Protein AF-A0A562GS28-F1 (afdb_monomer)

pLDDT: mean 86.38, std 10.74, range [38.88, 96.62]

Solvent-accessible surface area (backbone atoms only — not comparable to full-atom values): 12600 Å² total; per-residue (Å²): 128,78,66,47,51,60,61,51,48,52,55,32,48,78,68,76,41,87,78,84,75,86,58,73,65,62,59,51,52,53,62,45,41,42,43,15,45,55,50,22,44,76,72,71,37,86,50,63,70,55,22,62,29,65,66,54,48,51,58,56,32,76,76,36,75,91,43,44,67,56,40,52,46,16,52,50,21,42,50,51,54,53,50,51,45,51,51,52,54,52,51,56,59,70,46,58,90,68,81,66,90,78,80,85,90,73,53,66,70,54,21,46,52,57,6,36,79,80,35,64,54,90,75,75,52,69,18,19,46,54,34,5,43,52,54,57,48,58,73,66,68,78,67,51,51,50,73,49,79,25,49,72,83,39,60,43,48,53,56,18,46,55,53,40,55,62,52,41,78,80,42,103,47,36,66,46,79,42,74,37,91,59,67,63,78,50,75,68,50,51,56,52,50,51,53,32,52,53,48,15,52,51,54,49,49,51,56,51,52,53,51,59,63,51,55,60,68,70,66,72,82,122

Structure (mmCIF, N/CA/C/O backbone):
data_AF-A0A562GS28-F1
#
_entry.id   AF-A0A562GS28-F1
#
loop_
_atom_site.group_PDB
_atom_site.id
_atom_site.type_symbol
_atom_site.label_atom_id
_atom_site.label_alt_id
_atom_site.label_comp_id
_atom_site.label_asym_id
_atom_site.label_entity_id
_atom_site.label_seq_id
_atom_site.pdbx_PDB_ins_code
_atom_site.Cartn_x
_atom_site.Cartn_y
_atom_site.Cartn_z
_atom_site.occupancy
_atom_site.B_iso_or_equiv
_atom_site.auth_seq_id
_atom_site.auth_comp_id
_atom_site.auth_asym_id
_atom_site.auth_atom_id
_atom_site.pdbx_PDB_model_num
ATOM 1 N N . MET A 1 1 ? -3.747 12.855 0.584 1.00 52.31 1 MET A N 1
ATOM 2 C CA . MET A 1 1 ? -4.378 12.185 1.749 1.00 52.31 1 MET A CA 1
ATOM 3 C C . MET A 1 1 ? -4.175 12.933 3.082 1.00 52.31 1 MET A C 1
ATOM 5 O O . MET A 1 1 ? -4.267 12.324 4.139 1.00 52.31 1 MET A O 1
ATOM 9 N N . ALA A 1 2 ? -3.911 14.250 3.071 1.00 52.09 2 ALA A N 1
ATOM 10 C CA . ALA A 1 2 ? -3.667 15.024 4.298 1.00 52.09 2 ALA A CA 1
ATOM 11 C C . ALA A 1 2 ? -4.960 15.402 5.050 1.00 52.09 2 ALA A C 1
ATOM 13 O O . ALA A 1 2 ? -4.954 15.515 6.269 1.00 52.09 2 ALA A O 1
ATOM 14 N N . PHE A 1 3 ? -6.078 15.533 4.333 1.00 57.97 3 PHE A N 1
ATOM 15 C CA . PHE A 1 3 ? -7.291 16.183 4.838 1.00 57.97 3 PHE A CA 1
ATOM 16 C C . PHE A 1 3 ? -8.182 15.330 5.758 1.00 57.97 3 PHE A C 1
ATOM 18 O O . PHE A 1 3 ? -9.123 15.855 6.335 1.00 57.97 3 PHE A O 1
ATOM 25 N N . ILE A 1 4 ? -7.915 14.025 5.895 1.00 69.19 4 ILE A N 1
ATOM 26 C CA . ILE A 1 4 ? -8.837 13.072 6.564 1.00 69.19 4 ILE A CA 1
ATOM 27 C C . ILE A 1 4 ? -8.124 12.245 7.641 1.00 69.19 4 ILE A C 1
ATOM 29 O O . ILE A 1 4 ? -8.715 11.413 8.327 1.00 69.19 4 ILE A O 1
ATOM 33 N N . ARG A 1 5 ? -6.829 12.515 7.827 1.00 82.00 5 ARG A N 1
ATOM 34 C CA . ARG A 1 5 ? -6.012 11.885 8.858 1.00 82.00 5 ARG A CA 1
ATOM 35 C C . ARG A 1 5 ? -6.586 12.159 10.246 1.00 82.00 5 ARG A C 1
ATOM 37 O O . ARG A 1 5 ? -6.744 11.235 11.031 1.00 82.00 5 ARG A O 1
ATOM 44 N N . GLU A 1 6 ? -6.908 13.413 10.530 1.00 87.62 6 GLU A N 1
ATOM 45 C CA . GLU A 1 6 ? -7.346 13.835 11.857 1.00 87.62 6 GLU A CA 1
ATOM 46 C C . GLU A 1 6 ? -8.748 13.320 12.231 1.00 87.62 6 GLU A C 1
ATOM 48 O O . GLU A 1 6 ? -8.845 12.676 13.274 1.00 87.62 6 GLU A O 1
ATOM 53 N N . PRO A 1 7 ? -9.802 13.450 11.396 1.00 90.06 7 PRO A N 1
ATOM 54 C CA . PRO A 1 7 ? -11.112 12.870 11.709 1.00 90.06 7 PRO A CA 1
ATOM 55 C C . PRO A 1 7 ? -11.064 11.366 12.005 1.00 90.06 7 PRO A C 1
ATOM 57 O O . PRO A 1 7 ? -11.692 10.898 12.955 1.00 90.06 7 PRO A O 1
ATOM 60 N N . LEU A 1 8 ? -10.287 10.607 11.222 1.00 89.94 8 LEU A N 1
ATOM 61 C CA . LEU A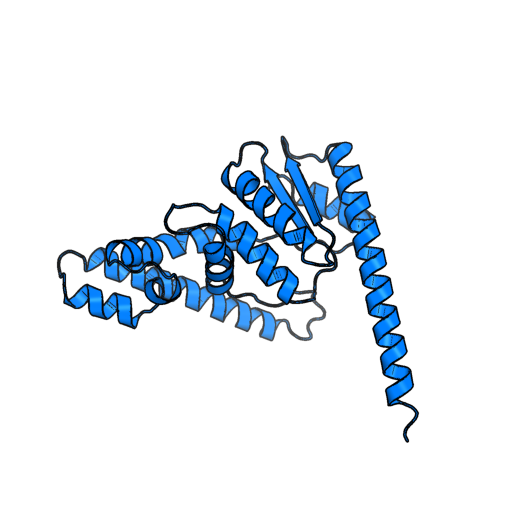 1 8 ? -10.147 9.166 11.410 1.00 89.94 8 LEU A CA 1
ATOM 62 C C . LEU A 1 8 ? -9.364 8.826 12.682 1.00 89.94 8 LEU A C 1
ATOM 64 O O . LEU A 1 8 ? -9.795 7.962 13.444 1.00 89.94 8 LEU A O 1
ATOM 68 N N . ILE A 1 9 ? -8.238 9.508 12.932 1.00 91.00 9 ILE A N 1
ATOM 69 C CA . ILE A 1 9 ? -7.456 9.309 14.161 1.00 91.00 9 ILE A CA 1
ATOM 70 C C . ILE A 1 9 ? -8.319 9.601 15.380 1.00 91.00 9 ILE A C 1
ATOM 72 O O . ILE A 1 9 ? -8.349 8.786 16.300 1.00 91.00 9 ILE A O 1
ATOM 76 N N . THR A 1 10 ? -9.030 10.726 15.381 1.00 93.00 10 THR A N 1
ATOM 77 C CA . THR A 1 10 ? -9.893 11.136 16.490 1.00 93.00 10 THR A CA 1
ATOM 78 C C . THR A 1 10 ? -10.977 10.098 16.751 1.00 93.00 10 THR A C 1
ATOM 80 O O . THR A 1 10 ? -11.108 9.641 17.886 1.00 93.00 10 THR A O 1
ATOM 83 N N . TYR A 1 11 ? -11.688 9.649 15.711 1.00 93.62 11 TYR A N 1
ATOM 84 C CA . TYR A 1 11 ? -12.715 8.617 15.855 1.00 93.62 11 TYR A CA 1
ATOM 85 C C . TYR A 1 11 ? -12.141 7.296 16.396 1.00 93.62 11 TYR A C 1
ATOM 87 O O . TYR A 1 11 ? -12.655 6.751 17.370 1.00 93.62 11 TYR A O 1
ATOM 95 N N . CYS A 1 12 ? -11.042 6.791 15.824 1.00 93.31 12 CYS A N 1
ATOM 96 C CA . CYS A 1 12 ? -10.408 5.560 16.305 1.00 93.31 12 CYS A CA 1
ATOM 97 C C . CYS A 1 12 ? -9.912 5.695 17.754 1.00 93.31 12 CYS A C 1
ATOM 99 O O . CYS A 1 12 ? -10.111 4.780 18.551 1.00 93.31 12 CYS A O 1
ATOM 101 N N . SER A 1 13 ? -9.337 6.844 18.118 1.00 92.94 13 SER A N 1
ATOM 102 C CA . SER A 1 13 ? -8.813 7.103 19.465 1.00 92.94 13 SER A CA 1
ATOM 103 C C . SER A 1 13 ? -9.928 7.153 20.510 1.00 92.94 13 SER A C 1
ATOM 105 O O . SER A 1 13 ? -9.788 6.565 21.579 1.00 92.94 13 SER A O 1
ATOM 107 N N . GLN A 1 14 ? -11.071 7.771 20.187 1.00 95.25 14 GLN A N 1
ATOM 108 C CA . GLN A 1 14 ? -12.277 7.749 21.029 1.00 95.25 14 GLN A CA 1
ATOM 109 C C . GLN A 1 14 ? -12.808 6.325 21.252 1.00 95.25 14 GLN A C 1
ATOM 111 O O . GLN A 1 14 ? -13.416 6.041 22.279 1.00 95.25 14 GLN A O 1
ATOM 116 N N . GLN A 1 15 ? -12.541 5.418 20.312 1.00 94.19 15 GLN A N 1
ATOM 117 C CA . GLN A 1 15 ? -12.866 3.997 20.411 1.00 94.19 15 GLN A CA 1
ATOM 118 C C . GLN A 1 15 ? -11.737 3.160 21.044 1.00 94.19 15 GLN A C 1
ATOM 120 O O . GLN A 1 15 ? -11.821 1.932 21.056 1.00 94.19 15 GLN A O 1
ATOM 125 N N . GLY A 1 16 ? -10.664 3.770 21.555 1.00 93.25 16 GLY A N 1
ATOM 126 C CA . GLY A 1 16 ? -9.523 3.037 22.115 1.00 93.25 16 GLY A CA 1
ATOM 127 C C . GLY A 1 16 ? -8.785 2.165 21.089 1.00 93.25 16 GLY A C 1
ATOM 128 O O . GLY A 1 16 ? -8.179 1.160 21.452 1.00 93.25 16 GLY A O 1
ATOM 129 N N . ILE A 1 17 ? -8.867 2.514 19.803 1.00 93.62 17 ILE A N 1
ATOM 130 C CA . ILE A 1 17 ? -8.181 1.841 18.697 1.00 93.62 17 ILE A CA 1
ATOM 131 C C . ILE A 1 17 ? -6.972 2.678 18.286 1.00 93.62 17 ILE A C 1
ATOM 133 O O . ILE A 1 17 ? -7.069 3.896 18.170 1.00 93.62 17 ILE A O 1
ATOM 137 N N . ILE A 1 18 ? -5.842 2.020 18.019 1.00 91.38 18 ILE A N 1
ATOM 138 C CA . ILE A 1 18 ? -4.627 2.660 17.502 1.00 91.38 18 ILE A CA 1
ATOM 139 C C . ILE A 1 18 ? -4.623 2.522 15.970 1.00 91.38 18 ILE A C 1
ATOM 141 O O . ILE A 1 18 ? -4.336 1.434 15.464 1.00 91.38 18 ILE A O 1
ATOM 145 N N . PRO A 1 19 ? -4.940 3.582 15.202 1.00 90.88 19 PRO A N 1
ATOM 146 C CA . PRO A 1 19 ? -4.914 3.513 13.750 1.00 90.88 19 PRO A CA 1
ATOM 147 C C . PRO A 1 19 ? -3.485 3.678 13.225 1.00 90.88 19 PRO A C 1
ATOM 149 O O . PRO A 1 19 ? -2.801 4.661 13.518 1.00 90.88 19 PRO A O 1
ATOM 152 N N . LYS A 1 20 ? -3.050 2.758 12.362 1.00 88.75 20 LYS A N 1
ATOM 153 C CA . LYS A 1 20 ? -1.867 2.959 11.522 1.00 88.75 20 LYS A CA 1
ATOM 154 C C . LYS A 1 20 ? -2.307 3.519 10.175 1.00 88.75 20 LYS A C 1
ATOM 156 O O . LYS A 1 20 ? -2.955 2.830 9.395 1.00 88.75 20 LYS A O 1
ATOM 161 N N . ILE A 1 21 ? -1.902 4.749 9.886 1.00 84.56 21 ILE A N 1
ATOM 162 C CA . ILE A 1 21 ? -2.178 5.390 8.599 1.00 84.56 21 ILE A CA 1
ATOM 163 C C . ILE A 1 21 ? -0.985 5.191 7.670 1.00 84.56 21 ILE A C 1
ATOM 165 O O . ILE A 1 21 ? 0.163 5.376 8.078 1.00 84.56 21 ILE A O 1
ATOM 169 N N . VAL A 1 22 ? -1.269 4.814 6.423 1.00 79.88 22 VAL A N 1
ATOM 170 C CA . VAL A 1 22 ? -0.259 4.679 5.369 1.00 79.88 22 VAL A CA 1
ATOM 171 C C . VAL A 1 22 ? 0.420 6.030 5.149 1.00 79.88 22 VAL A C 1
ATOM 173 O O . VAL A 1 22 ? -0.236 7.061 4.986 1.00 79.88 22 VAL A O 1
ATOM 176 N N . GLY A 1 23 ? 1.749 6.034 5.198 1.00 74.38 23 GLY A N 1
ATOM 177 C CA . GLY A 1 23 ? 2.523 7.260 5.071 1.00 74.38 23 GLY A CA 1
ATOM 178 C C . GLY A 1 23 ? 2.628 7.719 3.619 1.00 74.38 23 GLY A C 1
ATOM 179 O O . GLY A 1 23 ? 2.774 6.906 2.712 1.00 74.38 23 GLY A O 1
ATOM 180 N N . PHE A 1 24 ? 2.653 9.038 3.406 1.00 78.00 24 PHE A N 1
ATOM 181 C CA . PHE A 1 24 ? 2.857 9.640 2.079 1.00 78.00 24 PHE A CA 1
ATOM 182 C C . PHE A 1 24 ? 4.164 9.185 1.403 1.00 78.00 24 PHE A C 1
ATOM 184 O O . PHE A 1 24 ? 4.256 9.159 0.181 1.00 78.00 24 PHE A O 1
ATOM 191 N N . HIS A 1 25 ? 5.159 8.766 2.187 1.00 82.75 25 HIS A N 1
ATOM 192 C CA . HIS A 1 25 ? 6.414 8.231 1.664 1.00 82.75 25 HIS A CA 1
ATOM 193 C C . HIS A 1 25 ? 6.221 7.000 0.763 1.00 82.75 25 HIS A C 1
ATOM 195 O O . HIS A 1 25 ? 6.977 6.849 -0.185 1.00 82.75 25 HIS A O 1
ATOM 201 N N . GLU A 1 26 ? 5.212 6.152 0.993 1.00 83.12 26 GLU A N 1
ATOM 202 C CA . GLU A 1 26 ? 4.963 4.977 0.139 1.00 83.12 26 GLU A CA 1
ATOM 203 C C . GLU A 1 26 ? 4.533 5.391 -1.278 1.00 83.12 26 GLU A C 1
ATOM 205 O O . GLU A 1 26 ? 4.927 4.762 -2.255 1.00 83.12 26 GLU A O 1
ATOM 210 N N . PHE A 1 27 ? 3.804 6.505 -1.401 1.00 83.00 27 PHE A N 1
ATOM 211 C CA . PHE A 1 27 ? 3.477 7.108 -2.695 1.00 83.00 27 PHE A CA 1
ATOM 212 C C . PHE A 1 27 ? 4.714 7.719 -3.371 1.00 83.00 27 PHE A C 1
ATOM 214 O O . PHE A 1 27 ? 4.889 7.601 -4.578 1.00 83.00 27 PHE A O 1
ATOM 221 N N . ILE A 1 28 ? 5.622 8.324 -2.602 1.00 87.44 28 ILE A N 1
ATOM 222 C CA . ILE A 1 28 ? 6.894 8.820 -3.149 1.00 87.44 28 ILE A CA 1
ATOM 223 C C . ILE A 1 28 ? 7.742 7.656 -3.689 1.00 87.44 28 ILE A C 1
ATOM 225 O O . ILE A 1 28 ? 8.312 7.764 -4.772 1.00 87.44 28 ILE A O 1
ATOM 229 N N . LEU A 1 29 ? 7.803 6.531 -2.968 1.00 90.12 29 LEU A N 1
ATOM 230 C CA . LEU A 1 29 ? 8.530 5.339 -3.416 1.00 90.12 29 LEU A CA 1
ATOM 231 C C . LEU A 1 29 ? 7.924 4.739 -4.692 1.00 90.12 29 LEU A C 1
ATOM 233 O O . LEU A 1 29 ? 8.681 4.288 -5.549 1.00 90.12 29 LEU A O 1
ATOM 237 N N . TYR A 1 30 ? 6.599 4.814 -4.864 1.00 89.50 30 TYR A N 1
ATOM 238 C CA . TYR A 1 30 ? 5.943 4.466 -6.129 1.00 89.50 30 TYR A CA 1
ATOM 239 C C . TYR A 1 30 ? 6.491 5.291 -7.288 1.00 89.50 30 TYR A C 1
ATOM 241 O O . TYR A 1 30 ? 6.990 4.728 -8.261 1.00 89.50 30 TYR A O 1
ATOM 249 N N . LEU A 1 31 ? 6.485 6.619 -7.148 1.00 89.25 31 LEU A N 1
ATOM 250 C CA . LEU A 1 31 ? 6.995 7.521 -8.180 1.00 89.25 31 LEU A CA 1
ATOM 251 C C . LEU A 1 31 ? 8.478 7.274 -8.471 1.00 89.25 31 LEU A C 1
ATOM 253 O O . LEU A 1 31 ? 8.883 7.233 -9.629 1.00 89.25 31 LEU A O 1
ATOM 257 N N . PHE A 1 32 ? 9.292 7.052 -7.436 1.00 90.88 32 PHE A N 1
ATOM 258 C CA . PHE A 1 32 ? 10.707 6.748 -7.631 1.00 90.88 32 PHE A CA 1
ATOM 259 C C . PHE A 1 32 ? 10.947 5.396 -8.288 1.00 90.88 32 PHE A C 1
ATOM 261 O O . PHE A 1 32 ? 11.955 5.253 -8.971 1.00 90.88 32 PHE A O 1
ATOM 268 N N . SER A 1 33 ? 10.050 4.422 -8.133 1.00 91.44 33 SER A N 1
ATOM 269 C CA . SER A 1 33 ? 10.181 3.104 -8.763 1.00 91.44 33 SER A CA 1
ATOM 270 C C . SER A 1 33 ? 9.940 3.110 -10.279 1.00 91.44 33 SER A C 1
ATOM 272 O O . SER A 1 33 ? 10.345 2.170 -10.966 1.00 91.44 33 SER A O 1
ATOM 274 N N . ASP A 1 34 ? 9.323 4.169 -10.814 1.00 91.06 34 ASP A N 1
ATOM 275 C CA . ASP A 1 34 ? 8.878 4.225 -12.208 1.00 91.06 34 ASP A CA 1
ATOM 276 C C . ASP A 1 34 ? 10.029 4.093 -13.213 1.00 91.06 34 ASP A C 1
ATOM 278 O O . ASP A 1 34 ? 9.923 3.332 -14.171 1.00 91.06 34 ASP A O 1
ATOM 282 N N . CYS A 1 35 ? 11.166 4.752 -12.966 1.00 90.81 35 CYS A N 1
ATOM 283 C CA . CYS A 1 35 ? 12.311 4.692 -13.880 1.00 90.81 35 CYS A CA 1
ATOM 284 C C . CYS A 1 35 ? 12.838 3.259 -14.054 1.00 90.81 35 CYS A C 1
ATOM 286 O O . CYS A 1 35 ? 13.134 2.851 -15.175 1.00 90.81 35 CYS A O 1
ATOM 288 N N . ALA A 1 36 ? 12.932 2.483 -12.967 1.00 91.50 36 ALA A N 1
ATOM 289 C CA . ALA A 1 36 ? 13.379 1.092 -13.032 1.00 91.50 36 ALA A CA 1
ATOM 290 C C . ALA A 1 36 ? 12.362 0.198 -13.754 1.00 91.50 36 ALA A C 1
ATOM 292 O O . ALA A 1 36 ? 12.728 -0.559 -14.653 1.00 91.50 36 ALA A O 1
ATOM 293 N N . ARG A 1 37 ? 11.077 0.338 -13.413 1.00 91.69 37 ARG A N 1
ATOM 294 C CA . ARG A 1 37 ? 9.986 -0.434 -14.021 1.00 91.69 37 ARG A CA 1
ATOM 295 C C . ARG A 1 37 ? 9.849 -0.164 -15.515 1.00 91.69 37 ARG A C 1
ATOM 297 O O . ARG A 1 37 ? 9.898 -1.088 -16.320 1.00 91.69 37 ARG A O 1
ATOM 304 N N . SER A 1 38 ? 9.735 1.108 -15.887 1.00 90.25 38 SER A N 1
ATOM 305 C CA . SER A 1 38 ? 9.562 1.541 -17.272 1.00 90.25 38 SER A CA 1
ATOM 306 C C . SER A 1 38 ? 10.759 1.147 -18.136 1.00 90.25 38 SER A C 1
ATOM 308 O O . SER A 1 38 ? 10.573 0.640 -19.241 1.00 90.25 38 SER A O 1
ATOM 310 N N . TYR A 1 39 ? 11.988 1.300 -17.629 1.00 90.88 39 TYR A N 1
ATOM 311 C CA . T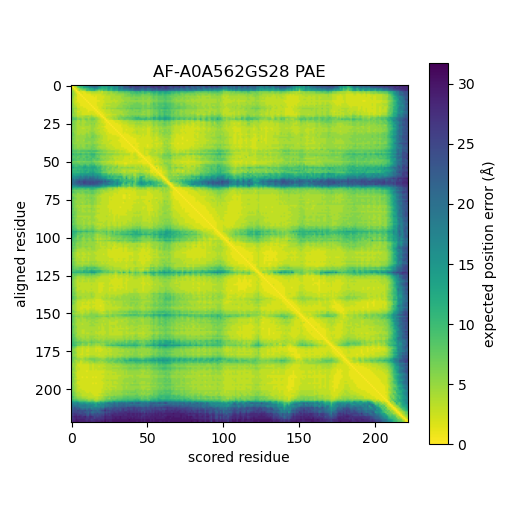YR A 1 39 ? 13.181 0.831 -18.335 1.00 90.88 39 TYR A CA 1
ATOM 312 C C . TYR A 1 39 ? 13.183 -0.693 -18.501 1.00 90.88 39 TYR A C 1
ATOM 314 O O . TYR A 1 39 ? 13.384 -1.193 -19.607 1.00 90.88 39 TYR A O 1
ATOM 322 N N . GLY A 1 40 ? 12.916 -1.445 -17.429 1.00 90.00 40 GLY A N 1
ATOM 323 C CA . GLY A 1 40 ? 12.894 -2.902 -17.486 1.00 90.00 40 GLY A CA 1
ATOM 324 C C . GLY A 1 40 ? 11.822 -3.441 -18.441 1.00 90.00 40 GLY A C 1
ATOM 325 O O . GLY A 1 40 ? 12.109 -4.326 -19.246 1.00 90.00 40 GLY A O 1
ATOM 326 N N . PHE A 1 41 ? 10.627 -2.846 -18.439 1.00 90.75 41 PHE A N 1
ATOM 327 C CA . PHE A 1 41 ? 9.556 -3.199 -19.369 1.00 90.75 41 PHE A CA 1
ATOM 328 C C . PHE A 1 41 ? 9.932 -2.901 -20.829 1.00 90.75 41 PHE A C 1
ATOM 330 O O . PHE A 1 41 ? 9.755 -3.759 -21.692 1.00 90.75 41 PHE A O 1
ATOM 337 N N . LYS A 1 42 ? 10.560 -1.747 -21.116 1.00 89.81 42 LYS A N 1
ATOM 338 C CA . LYS A 1 42 ? 11.104 -1.437 -22.457 1.00 89.81 42 LYS A CA 1
ATOM 339 C C . LYS A 1 42 ? 12.133 -2.467 -22.938 1.00 89.81 42 LYS A C 1
ATOM 341 O O . LYS A 1 42 ? 12.293 -2.652 -24.141 1.00 89.81 42 LYS A O 1
ATOM 346 N N . LYS A 1 43 ? 12.844 -3.127 -22.018 1.00 88.19 43 LYS A N 1
ATOM 347 C CA . LYS A 1 43 ? 13.813 -4.194 -22.319 1.00 88.19 43 LYS A CA 1
ATOM 348 C C . LYS A 1 43 ? 13.189 -5.592 -22.406 1.00 88.19 43 LYS A C 1
ATOM 350 O O . LYS A 1 43 ? 13.920 -6.552 -22.630 1.00 88.19 43 LYS A O 1
ATOM 355 N N . GLY A 1 44 ? 11.864 -5.700 -22.294 1.00 88.12 44 GLY A N 1
ATOM 356 C CA . GLY A 1 44 ? 11.125 -6.957 -22.424 1.00 88.12 44 GLY A CA 1
ATOM 357 C C . GLY A 1 44 ? 11.022 -7.761 -21.129 1.00 88.12 44 GLY A C 1
ATOM 358 O O . GLY A 1 44 ? 10.693 -8.943 -21.178 1.00 88.12 44 GLY A O 1
ATOM 359 N N . TYR A 1 45 ? 11.317 -7.157 -19.974 1.00 89.25 45 TYR A N 1
ATOM 360 C CA . TYR A 1 45 ? 11.105 -7.807 -18.686 1.00 89.25 45 TYR A CA 1
ATOM 361 C C . TYR A 1 45 ? 9.673 -7.581 -18.205 1.00 89.25 45 TYR A C 1
ATOM 363 O O . TYR A 1 45 ? 9.289 -6.456 -17.879 1.00 89.25 45 TYR A O 1
ATOM 371 N N . ASP A 1 46 ? 8.907 -8.663 -18.088 1.00 86.62 46 ASP A N 1
ATOM 372 C CA . ASP A 1 46 ? 7.537 -8.610 -17.567 1.00 86.62 46 ASP A CA 1
ATOM 373 C C . ASP A 1 46 ? 7.492 -8.657 -16.035 1.00 86.62 46 ASP A C 1
ATOM 375 O O . ASP A 1 46 ? 6.612 -8.059 -15.419 1.00 86.62 46 ASP A O 1
ATOM 379 N N . SER A 1 47 ? 8.458 -9.337 -15.408 1.00 88.88 47 SER A N 1
ATOM 380 C CA . SER A 1 47 ? 8.492 -9.515 -13.954 1.00 88.88 47 SER A CA 1
ATOM 381 C C . SER A 1 47 ? 9.182 -8.354 -13.236 1.00 88.88 47 SER A C 1
ATOM 383 O O . SER A 1 47 ? 10.292 -7.952 -13.590 1.00 88.88 47 SER A O 1
ATOM 385 N N . LEU A 1 48 ? 8.581 -7.877 -12.140 1.00 89.38 48 LEU A N 1
ATOM 386 C CA . LEU A 1 48 ? 9.187 -6.839 -11.297 1.00 89.38 48 LEU A CA 1
ATOM 387 C C . LEU A 1 48 ? 10.554 -7.255 -10.730 1.00 89.38 48 LEU A C 1
ATOM 389 O O . LEU A 1 48 ? 11.424 -6.416 -10.519 1.00 89.38 48 LEU A O 1
ATOM 393 N N . GLU A 1 49 ? 10.781 -8.551 -10.506 1.00 88.62 49 GLU A N 1
ATOM 394 C CA . GLU A 1 49 ? 12.075 -9.056 -10.029 1.00 88.62 49 GLU A CA 1
ATOM 395 C C . GLU A 1 49 ? 13.204 -8.768 -11.010 1.00 88.62 49 GLU A C 1
ATOM 397 O O . GLU A 1 49 ? 14.281 -8.337 -10.602 1.00 88.62 49 GLU A O 1
ATOM 402 N N . GLN A 1 50 ? 12.943 -8.973 -12.300 1.00 87.56 50 GLN A N 1
ATOM 403 C CA . GLN A 1 50 ? 13.895 -8.667 -13.357 1.00 87.56 50 GLN A CA 1
ATOM 404 C C . GLN A 1 50 ? 14.021 -7.162 -13.570 1.00 87.56 50 GLN A C 1
ATOM 406 O O . GLN A 1 50 ? 15.129 -6.688 -13.802 1.00 87.56 50 GLN A O 1
ATOM 411 N N . GLN A 1 51 ? 12.928 -6.405 -13.449 1.00 89.81 51 GLN A N 1
ATOM 412 C CA . GLN A 1 51 ? 12.949 -4.950 -13.622 1.00 89.81 51 GLN A CA 1
ATOM 413 C C . GLN A 1 51 ? 13.736 -4.220 -12.519 1.00 89.81 51 GLN A C 1
ATOM 415 O O . GLN A 1 51 ? 14.362 -3.204 -12.799 1.00 89.81 51 GLN A O 1
ATOM 420 N N . PHE A 1 52 ? 13.752 -4.738 -11.285 1.00 89.75 52 PHE A N 1
ATOM 421 C CA . PHE A 1 52 ? 14.525 -4.168 -10.168 1.00 89.75 52 PHE A CA 1
ATOM 422 C C . PHE A 1 52 ? 15.918 -4.797 -9.982 1.00 89.75 52 PHE A C 1
ATOM 424 O O . PHE A 1 52 ? 16.643 -4.443 -9.047 1.00 89.75 52 PHE A O 1
ATOM 431 N N . ASN A 1 53 ? 16.317 -5.748 -10.831 1.00 89.44 53 ASN A N 1
ATOM 432 C CA . ASN A 1 53 ? 17.621 -6.395 -10.722 1.00 89.44 53 ASN A CA 1
ATOM 433 C C . ASN A 1 53 ? 18.721 -5.506 -11.331 1.00 89.44 53 ASN A C 1
ATOM 435 O O . ASN A 1 53 ? 18.716 -5.190 -12.514 1.00 89.44 53 ASN A O 1
ATOM 439 N N . LEU A 1 54 ? 19.722 -5.120 -10.537 1.00 85.50 54 LEU A N 1
ATOM 440 C CA . LEU A 1 54 ? 20.812 -4.271 -11.040 1.00 85.50 54 LEU A CA 1
ATOM 441 C C . LEU A 1 54 ? 21.629 -4.950 -12.151 1.00 85.50 54 LEU A C 1
ATOM 443 O O . LEU A 1 54 ? 22.061 -4.284 -13.086 1.00 85.50 54 LEU A O 1
ATOM 447 N N . GLY A 1 55 ? 21.824 -6.269 -12.082 1.00 83.62 55 GLY A N 1
ATOM 448 C CA . GLY A 1 55 ? 22.559 -7.024 -13.097 1.00 83.62 55 GLY A CA 1
ATOM 449 C C . GLY A 1 55 ? 21.839 -7.062 -14.447 1.00 83.62 55 GLY A C 1
ATOM 450 O O . GLY A 1 55 ? 22.481 -6.905 -15.488 1.00 83.62 55 GLY A O 1
ATOM 451 N N . SER A 1 56 ? 20.510 -7.207 -14.448 1.00 81.31 56 SER A N 1
ATOM 452 C CA . SER A 1 56 ? 19.705 -7.158 -15.677 1.00 81.31 56 SER A CA 1
ATOM 453 C C . SER A 1 56 ? 19.737 -5.763 -16.314 1.00 81.31 56 SER A C 1
ATOM 455 O O . SER A 1 56 ? 19.909 -5.668 -17.526 1.00 81.31 56 SER A O 1
ATOM 457 N N . ILE A 1 57 ? 19.668 -4.692 -15.512 1.00 83.19 57 ILE A N 1
ATOM 458 C CA . ILE A 1 57 ? 19.731 -3.298 -15.986 1.00 83.19 57 ILE A CA 1
ATOM 459 C C . ILE A 1 57 ? 21.116 -2.967 -16.560 1.00 83.19 57 ILE A C 1
ATOM 461 O O . ILE A 1 57 ? 21.237 -2.355 -17.623 1.00 83.19 57 ILE A O 1
ATOM 465 N N . ILE A 1 58 ? 22.183 -3.378 -15.868 1.00 82.06 58 ILE A N 1
ATOM 466 C CA . ILE A 1 58 ? 23.560 -3.123 -16.304 1.00 82.06 58 ILE A CA 1
ATOM 467 C C . ILE A 1 58 ? 23.853 -3.886 -17.600 1.00 82.06 58 ILE A C 1
ATOM 469 O O . ILE A 1 58 ? 24.348 -3.295 -18.559 1.00 82.06 58 ILE A O 1
ATOM 473 N N . SER A 1 59 ? 23.508 -5.175 -17.663 1.00 78.38 59 SER A N 1
ATOM 474 C CA . SER A 1 59 ? 23.714 -5.984 -18.872 1.00 78.38 59 SER A CA 1
ATOM 475 C C . SER A 1 59 ? 22.921 -5.460 -20.072 1.00 78.38 59 SER A C 1
ATOM 477 O O . SER A 1 59 ? 23.458 -5.421 -21.178 1.00 78.38 59 SER A O 1
ATOM 479 N N . SER A 1 60 ? 21.691 -4.969 -19.875 1.00 75.50 60 SER A N 1
ATOM 480 C CA . SER A 1 60 ? 20.912 -4.357 -20.957 1.00 75.50 60 SER A CA 1
ATOM 481 C C . SER A 1 60 ? 21.456 -3.001 -21.415 1.00 75.50 60 SER A C 1
ATOM 483 O O . SER A 1 60 ? 21.266 -2.641 -22.577 1.00 75.50 60 SER A O 1
ATOM 485 N N . SER A 1 61 ? 22.144 -2.263 -20.537 1.00 75.06 61 SER A N 1
ATOM 486 C CA . SER A 1 61 ? 22.786 -0.980 -20.861 1.00 75.06 61 SER A CA 1
ATOM 487 C C . SER A 1 61 ? 23.991 -1.154 -21.795 1.00 75.06 61 SER A C 1
ATOM 489 O O . SER A 1 61 ? 24.153 -0.394 -22.749 1.00 75.06 61 SER A O 1
ATOM 491 N N . PHE A 1 62 ? 24.787 -2.214 -21.608 1.00 70.19 62 PHE A N 1
ATOM 492 C CA . PHE A 1 62 ? 25.922 -2.520 -22.493 1.00 70.19 62 PHE A CA 1
ATOM 493 C C . PHE A 1 62 ? 25.510 -2.823 -23.942 1.00 70.19 62 PHE A C 1
ATOM 495 O O . PHE A 1 62 ? 26.294 -2.589 -24.860 1.00 70.19 62 PHE A O 1
ATOM 502 N N . ASN A 1 63 ? 24.282 -3.300 -24.158 1.00 69.06 63 ASN A N 1
ATOM 503 C CA . ASN A 1 63 ? 23.778 -3.665 -25.483 1.00 69.06 63 ASN A CA 1
ATOM 504 C C . ASN A 1 63 ? 23.220 -2.473 -26.287 1.00 69.06 63 ASN A C 1
ATOM 506 O O . ASN A 1 63 ? 23.015 -2.606 -27.490 1.00 69.06 63 ASN A O 1
ATOM 510 N N . SER A 1 64 ? 22.954 -1.321 -25.655 1.00 67.25 64 SER A N 1
ATOM 511 C CA . SER A 1 64 ? 22.370 -0.143 -26.317 1.00 67.25 64 SER A CA 1
ATOM 512 C C . SER A 1 64 ? 22.895 1.162 -25.695 1.00 67.25 64 SER A C 1
ATOM 514 O O . SER A 1 64 ? 22.303 1.687 -24.749 1.00 67.25 64 SER A O 1
ATOM 516 N N . PRO A 1 65 ? 23.993 1.734 -26.229 1.00 67.00 65 PRO A N 1
ATOM 517 C CA . PRO A 1 65 ? 24.614 2.953 -25.696 1.00 67.00 65 PRO A CA 1
ATOM 518 C C . PRO A 1 65 ? 23.699 4.186 -25.721 1.00 67.00 65 PRO A C 1
ATOM 520 O O . PRO A 1 65 ? 23.906 5.125 -24.955 1.00 67.00 65 PRO A O 1
ATOM 523 N N . GLN A 1 66 ? 22.682 4.184 -26.590 1.00 69.62 66 GLN A N 1
ATOM 524 C CA . GLN A 1 66 ? 21.697 5.264 -26.700 1.00 69.62 66 GLN A CA 1
ATOM 525 C C . GLN A 1 66 ? 20.776 5.347 -25.468 1.00 69.62 66 GLN A C 1
ATOM 527 O O . GLN A 1 66 ? 20.217 6.408 -25.206 1.00 69.62 66 GLN A O 1
ATOM 532 N N . ASP A 1 67 ? 20.707 4.288 -24.653 1.00 78.75 67 ASP A N 1
ATOM 533 C CA . ASP A 1 67 ? 19.842 4.212 -23.469 1.00 78.75 67 ASP A CA 1
ATOM 534 C C . ASP A 1 67 ? 20.592 4.434 -22.144 1.00 78.75 67 ASP A C 1
ATOM 536 O O . ASP A 1 67 ? 20.036 4.215 -21.066 1.00 78.75 67 ASP A O 1
ATOM 540 N N . ALA A 1 68 ? 21.859 4.862 -22.191 1.00 82.31 68 ALA A N 1
ATOM 541 C CA . ALA A 1 68 ? 22.704 4.989 -21.002 1.00 82.31 68 ALA A CA 1
ATOM 542 C C . ALA A 1 68 ? 22.109 5.935 -19.941 1.00 82.31 68 ALA A C 1
ATOM 544 O O . ALA A 1 68 ? 22.220 5.682 -18.740 1.00 82.31 68 ALA A O 1
ATOM 545 N N . GLN A 1 69 ? 21.440 7.012 -20.369 1.00 85.69 69 GLN A N 1
ATOM 546 C CA . GLN A 1 69 ? 20.776 7.941 -19.454 1.00 85.69 69 GLN A CA 1
ATOM 547 C C . GLN A 1 69 ? 19.576 7.292 -18.747 1.00 85.69 69 GLN A C 1
ATOM 549 O O . GLN A 1 69 ? 19.448 7.427 -17.530 1.00 85.69 69 GLN A O 1
ATOM 554 N N . GLU A 1 70 ? 18.729 6.558 -19.475 1.00 88.44 70 GLU A N 1
ATOM 555 C CA . GLU A 1 70 ? 17.589 5.844 -18.885 1.00 88.44 70 GLU A CA 1
ATOM 556 C C . GLU A 1 70 ? 18.056 4.724 -17.946 1.00 88.44 70 GLU A C 1
ATOM 558 O O . GLU A 1 70 ? 17.505 4.561 -16.857 1.00 88.44 70 GLU A O 1
ATOM 563 N N . ALA A 1 71 ? 19.128 4.014 -18.310 1.00 88.75 71 ALA A N 1
ATOM 564 C CA . ALA A 1 71 ? 19.738 2.996 -17.461 1.00 88.75 71 ALA A CA 1
ATOM 565 C C . ALA A 1 71 ? 20.275 3.590 -16.147 1.00 88.75 71 ALA A C 1
ATOM 567 O O . ALA A 1 71 ? 20.052 3.026 -15.076 1.00 88.75 71 ALA A O 1
ATOM 568 N N . ASN A 1 72 ? 20.928 4.756 -16.193 1.00 89.38 72 ASN A N 1
ATOM 569 C CA . ASN A 1 72 ? 21.404 5.445 -14.988 1.00 89.38 72 ASN A CA 1
ATOM 570 C C . ASN A 1 72 ? 20.248 5.870 -14.067 1.00 89.38 72 ASN A C 1
ATOM 572 O O . ASN A 1 72 ? 20.350 5.725 -12.847 1.00 89.38 72 ASN A O 1
ATOM 576 N N . LEU A 1 73 ? 19.134 6.347 -14.634 1.00 91.81 73 LEU A N 1
ATOM 577 C CA . LEU A 1 73 ? 17.925 6.665 -13.867 1.00 91.81 73 LEU A CA 1
ATOM 578 C C . LEU A 1 73 ? 17.300 5.407 -13.245 1.00 91.81 73 LEU A C 1
ATOM 580 O O . LEU A 1 73 ? 16.918 5.431 -12.075 1.00 91.81 73 LEU A O 1
ATOM 584 N N . ALA A 1 74 ? 17.253 4.293 -13.978 1.00 92.12 74 ALA A N 1
ATOM 585 C CA . ALA A 1 74 ? 16.777 3.005 -13.471 1.00 92.12 74 ALA A CA 1
ATOM 586 C C . ALA A 1 74 ? 17.646 2.472 -12.314 1.00 92.12 74 ALA A C 1
ATOM 588 O O . ALA A 1 74 ? 17.121 2.020 -11.294 1.00 92.12 74 ALA A O 1
ATOM 589 N N . ILE A 1 75 ? 18.973 2.589 -12.422 1.00 91.50 75 ILE A N 1
ATOM 590 C CA . ILE A 1 75 ? 19.911 2.228 -11.347 1.00 91.50 75 ILE A CA 1
ATOM 591 C C . ILE A 1 75 ? 19.696 3.125 -10.123 1.00 91.50 75 ILE A C 1
ATOM 593 O O . ILE A 1 75 ? 19.596 2.626 -9.002 1.00 91.50 75 ILE A O 1
ATOM 597 N N . SER A 1 76 ? 19.586 4.442 -10.326 1.00 92.31 76 SER A N 1
ATOM 598 C CA . SER A 1 76 ? 19.334 5.402 -9.246 1.00 92.31 76 SER A CA 1
ATOM 599 C C . SER A 1 76 ? 18.002 5.135 -8.536 1.00 92.31 76 SER A C 1
ATOM 601 O O . SER A 1 76 ? 17.934 5.186 -7.306 1.00 92.31 76 SER A O 1
ATOM 603 N N . SER A 1 77 ? 16.967 4.772 -9.293 1.00 93.12 77 SER A N 1
ATOM 604 C CA . SER A 1 77 ? 15.668 4.335 -8.780 1.00 93.12 77 SER A CA 1
ATOM 605 C C . SER A 1 77 ? 15.799 3.099 -7.883 1.00 93.12 77 SER A C 1
ATOM 607 O O . SER A 1 77 ? 15.396 3.142 -6.719 1.00 93.12 77 SER A O 1
ATOM 609 N N . CYS A 1 78 ? 16.459 2.038 -8.362 1.00 92.31 78 CYS A N 1
ATOM 610 C CA . CYS A 1 78 ? 16.703 0.829 -7.569 1.00 92.31 78 CYS A CA 1
ATOM 611 C C . CYS A 1 78 ? 17.478 1.133 -6.280 1.00 92.31 78 CYS A C 1
ATOM 613 O O . CYS A 1 78 ? 17.106 0.665 -5.203 1.00 92.31 78 CYS A O 1
ATOM 615 N N . PHE A 1 79 ? 18.527 1.956 -6.372 1.00 92.44 79 PHE A N 1
ATOM 616 C CA . PHE A 1 79 ? 19.317 2.366 -5.213 1.00 92.44 79 PHE A CA 1
ATOM 617 C C . PHE A 1 79 ? 18.484 3.160 -4.201 1.00 92.44 79 PHE A C 1
ATOM 619 O O . PHE A 1 79 ? 18.589 2.932 -2.999 1.00 92.44 79 PHE A O 1
ATOM 626 N N . THR A 1 80 ? 17.613 4.052 -4.676 1.00 92.44 80 THR A N 1
ATOM 627 C CA . THR A 1 80 ? 16.715 4.846 -3.826 1.00 92.44 80 THR A CA 1
ATOM 628 C C . THR A 1 80 ? 15.766 3.949 -3.034 1.00 92.44 80 THR A C 1
ATOM 630 O O . THR A 1 80 ? 15.609 4.142 -1.828 1.00 92.44 80 THR A O 1
ATOM 633 N N . LEU A 1 81 ? 15.183 2.931 -3.676 1.00 92.31 81 LEU A N 1
ATOM 634 C CA . LEU A 1 81 ? 14.319 1.956 -3.003 1.00 92.31 81 LEU A CA 1
ATOM 635 C C . LEU A 1 81 ? 15.090 1.130 -1.963 1.00 92.31 81 LEU A C 1
ATOM 637 O O . LEU A 1 81 ? 14.637 0.994 -0.826 1.00 92.31 81 LEU A O 1
ATOM 641 N N . GLN A 1 82 ? 16.280 0.634 -2.316 1.00 92.31 82 GLN A N 1
ATOM 642 C CA . GLN A 1 82 ? 17.132 -0.130 -1.397 1.00 92.31 82 GLN A CA 1
ATOM 643 C C . GLN A 1 82 ? 17.570 0.704 -0.188 1.00 92.31 82 GLN A C 1
ATOM 645 O O . GLN A 1 82 ? 17.535 0.226 0.948 1.00 92.31 82 GLN A O 1
ATOM 650 N N . LEU A 1 83 ? 17.950 1.964 -0.413 1.00 92.88 83 LEU A N 1
ATOM 651 C CA . LEU A 1 83 ? 18.317 2.890 0.650 1.00 92.88 83 LEU A CA 1
ATOM 652 C C . LEU A 1 83 ? 17.123 3.175 1.568 1.00 92.88 83 LEU A C 1
ATOM 654 O O . LEU A 1 83 ? 17.279 3.169 2.789 1.00 92.88 83 LEU A O 1
ATOM 658 N N . ALA A 1 84 ? 15.929 3.385 1.008 1.00 91.81 84 ALA A N 1
ATOM 659 C CA . ALA A 1 84 ? 14.717 3.604 1.790 1.00 91.81 84 ALA A CA 1
ATOM 660 C C . ALA A 1 84 ? 14.383 2.399 2.685 1.00 91.81 84 ALA A C 1
ATOM 662 O O . ALA A 1 84 ? 14.079 2.587 3.868 1.00 91.81 84 ALA A O 1
ATOM 663 N N . ASP A 1 85 ? 14.486 1.175 2.161 1.00 92.00 85 ASP A N 1
ATOM 664 C CA . ASP A 1 85 ? 14.279 -0.053 2.937 1.00 92.00 85 ASP A CA 1
ATOM 665 C C . ASP A 1 85 ? 15.337 -0.198 4.044 1.00 92.00 85 ASP A C 1
ATOM 667 O O . ASP A 1 85 ? 14.996 -0.416 5.212 1.00 92.00 85 ASP A O 1
ATOM 671 N N . PHE A 1 86 ? 16.616 0.016 3.721 1.00 93.00 86 PHE A N 1
ATOM 672 C CA . PHE A 1 86 ? 17.708 -0.027 4.697 1.00 93.00 86 PHE A CA 1
ATOM 673 C C . PHE A 1 86 ? 17.501 0.977 5.840 1.00 93.00 86 PHE A C 1
ATOM 675 O O . PHE A 1 86 ? 17.595 0.619 7.019 1.00 93.00 86 PHE A O 1
ATOM 682 N N . M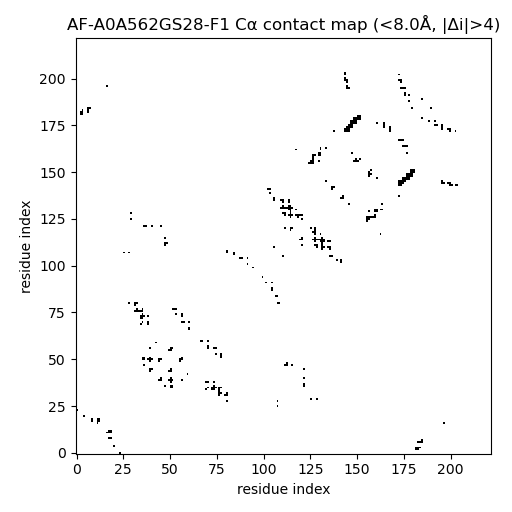ET A 1 87 ? 17.178 2.229 5.507 1.00 93.00 87 MET A N 1
ATOM 683 C CA . MET A 1 87 ? 16.945 3.286 6.491 1.00 93.00 87 MET A CA 1
ATOM 684 C C . MET A 1 87 ? 15.735 2.970 7.376 1.00 93.00 87 MET A C 1
ATOM 686 O O . MET A 1 87 ? 15.821 3.115 8.596 1.00 93.00 87 MET A O 1
ATOM 690 N N . ASN A 1 88 ? 14.640 2.458 6.804 1.00 90.81 88 ASN A N 1
ATOM 691 C CA . ASN A 1 88 ? 13.467 2.027 7.571 1.00 90.81 88 ASN A CA 1
ATOM 692 C C . ASN A 1 88 ? 13.805 0.925 8.583 1.00 90.81 88 ASN A C 1
ATOM 694 O O . ASN A 1 88 ? 13.407 1.006 9.748 1.00 90.81 88 ASN A O 1
ATOM 698 N N . GLN A 1 89 ? 14.557 -0.096 8.167 1.00 91.62 89 GLN A N 1
ATOM 699 C CA . GLN A 1 89 ? 14.986 -1.166 9.068 1.00 91.62 89 GLN A CA 1
ATOM 700 C C . GLN A 1 89 ? 15.906 -0.640 10.170 1.00 91.62 89 GLN A C 1
ATOM 702 O O . GLN A 1 89 ? 15.753 -1.005 11.337 1.00 91.62 89 GLN A O 1
ATOM 707 N N . ARG A 1 90 ? 16.844 0.246 9.817 1.00 92.62 90 ARG A N 1
ATOM 708 C CA . ARG A 1 90 ? 17.769 0.858 10.773 1.00 92.62 90 ARG A CA 1
ATOM 709 C C . ARG A 1 90 ? 17.035 1.698 11.816 1.00 92.62 90 ARG A C 1
ATOM 711 O O . ARG A 1 90 ? 17.318 1.546 13.001 1.00 92.62 90 ARG A O 1
ATOM 718 N N . PHE A 1 91 ? 16.079 2.531 11.407 1.00 91.19 91 PHE A N 1
ATOM 719 C CA . PHE A 1 91 ? 15.296 3.339 12.342 1.00 91.19 91 PHE A CA 1
ATOM 720 C C . PHE A 1 91 ? 14.457 2.480 13.281 1.00 91.19 91 PHE A C 1
ATOM 722 O O . PHE A 1 91 ? 14.457 2.733 14.481 1.00 91.19 91 PHE A O 1
ATOM 729 N N . ARG A 1 92 ? 13.820 1.417 12.777 1.00 90.19 92 ARG A N 1
ATOM 730 C CA . ARG A 1 92 ? 13.046 0.488 13.617 1.00 90.19 92 ARG A CA 1
ATOM 731 C C . ARG A 1 92 ? 13.906 -0.235 14.648 1.00 90.19 92 ARG A C 1
ATOM 733 O O . ARG A 1 92 ? 13.473 -0.400 15.781 1.00 90.19 92 ARG A O 1
ATOM 740 N N . LYS A 1 93 ? 15.134 -0.615 14.281 1.00 91.44 93 LYS A N 1
ATOM 741 C CA . LYS A 1 93 ? 16.113 -1.155 15.237 1.00 91.44 93 LYS A CA 1
ATOM 742 C C . LYS A 1 93 ? 16.517 -0.116 16.284 1.00 91.44 93 LYS A C 1
ATOM 744 O O . LYS A 1 93 ? 16.630 -0.457 17.451 1.00 91.44 93 LYS A O 1
ATOM 749 N N . ALA A 1 94 ? 16.709 1.143 15.889 1.00 92.00 94 ALA A N 1
ATOM 750 C CA . ALA A 1 94 ? 17.110 2.209 16.808 1.00 92.00 94 ALA A CA 1
ATOM 751 C C . ALA A 1 94 ? 16.021 2.570 17.834 1.00 92.00 94 ALA A C 1
ATOM 753 O O . ALA A 1 94 ? 16.343 2.903 18.969 1.00 92.00 94 ALA A O 1
ATOM 754 N N . ILE A 1 95 ? 14.742 2.489 17.454 1.00 93.00 95 ILE A N 1
ATOM 755 C CA . ILE A 1 95 ? 13.612 2.740 18.367 1.00 93.00 95 ILE A CA 1
ATOM 756 C C . ILE A 1 95 ? 13.183 1.489 19.145 1.00 93.00 95 ILE A C 1
ATOM 758 O O . ILE A 1 95 ? 12.273 1.565 19.975 1.00 93.00 95 ILE A O 1
ATOM 762 N N . GLN A 1 96 ? 13.811 0.336 18.906 1.00 90.75 96 GLN A N 1
ATOM 763 C CA . GLN A 1 96 ? 13.511 -0.887 19.637 1.00 90.75 96 GLN A CA 1
ATOM 764 C C . GLN A 1 96 ? 13.834 -0.692 21.125 1.00 90.75 96 GLN A C 1
ATOM 766 O O . GLN A 1 96 ? 14.934 -0.287 21.486 1.00 90.75 96 GLN A O 1
ATOM 771 N N . GLY A 1 97 ? 12.857 -0.956 21.997 1.00 86.50 97 GLY A N 1
ATOM 772 C CA . GLY A 1 97 ? 12.993 -0.746 23.444 1.00 86.50 97 GLY A CA 1
ATOM 773 C C . GLY A 1 97 ? 12.693 0.679 23.929 1.00 86.50 97 GLY A C 1
ATOM 774 O O . GLY A 1 97 ? 12.710 0.914 25.130 1.00 86.50 97 GLY A O 1
ATOM 775 N N . SER A 1 98 ? 12.347 1.616 23.037 1.00 89.50 98 SER A N 1
ATOM 776 C CA . SER A 1 98 ? 11.966 2.992 23.418 1.00 89.50 98 SER A CA 1
ATOM 777 C C . SER A 1 98 ? 10.553 3.123 24.010 1.00 89.50 98 SER A C 1
ATOM 779 O O . SER A 1 98 ? 10.160 4.208 24.427 1.00 89.50 98 SER A O 1
ATOM 781 N N . GLY A 1 99 ? 9.755 2.050 23.991 1.00 86.38 99 GLY A N 1
ATOM 782 C CA . GLY A 1 99 ? 8.330 2.087 24.343 1.00 86.38 99 GLY A CA 1
ATOM 783 C C . GLY A 1 99 ? 7.435 2.738 23.278 1.00 86.38 99 GLY A C 1
ATOM 784 O O . GLY A 1 99 ? 6.215 2.738 23.430 1.00 86.38 99 GLY A O 1
ATOM 785 N N . ILE A 1 100 ? 8.007 3.256 22.185 1.00 85.56 100 ILE A N 1
ATOM 786 C CA . ILE A 1 100 ? 7.250 3.786 21.047 1.00 85.56 100 ILE A CA 1
ATOM 787 C C . ILE A 1 100 ? 6.629 2.620 20.272 1.00 85.56 100 ILE A C 1
ATOM 789 O O . ILE A 1 100 ? 7.304 1.643 19.949 1.00 85.56 100 ILE A O 1
ATOM 793 N N . VAL A 1 101 ? 5.343 2.734 19.941 1.00 83.69 101 VAL A N 1
ATOM 794 C CA . VAL A 1 101 ? 4.636 1.747 19.116 1.00 83.69 101 VAL A CA 1
ATOM 795 C C . VAL A 1 101 ? 5.002 1.948 17.646 1.00 83.69 101 VAL A C 1
ATOM 797 O O . VAL A 1 101 ? 4.830 3.035 17.096 1.00 83.69 101 VAL A O 1
ATOM 800 N N . TYR A 1 102 ? 5.475 0.888 16.992 1.00 84.75 102 TYR A N 1
ATOM 801 C CA . TYR A 1 102 ? 5.757 0.859 15.558 1.00 84.75 102 TYR A CA 1
ATOM 802 C C . TYR A 1 102 ? 5.389 -0.504 14.962 1.00 84.75 102 TYR A C 1
ATOM 804 O O . TYR A 1 102 ? 5.338 -1.519 15.652 1.00 84.75 102 TYR A O 1
ATOM 812 N N . ASP A 1 103 ? 5.108 -0.528 13.663 1.00 85.06 103 ASP A N 1
ATOM 813 C CA . ASP A 1 103 ? 4.730 -1.734 12.924 1.00 85.06 103 ASP A CA 1
ATOM 814 C C . ASP A 1 103 ? 5.935 -2.564 12.437 1.00 85.06 103 ASP A C 1
ATOM 816 O O . ASP A 1 103 ? 7.095 -2.154 12.532 1.00 85.06 103 ASP A O 1
ATOM 820 N N . LYS A 1 104 ? 5.676 -3.743 11.861 1.00 87.75 104 LYS A N 1
ATOM 821 C CA . LYS A 1 104 ? 6.711 -4.490 11.134 1.00 87.75 104 LYS A CA 1
ATOM 822 C C . LYS A 1 104 ? 7.029 -3.789 9.811 1.00 87.75 104 LYS A C 1
ATOM 824 O O . LYS A 1 104 ? 6.129 -3.330 9.114 1.00 87.75 104 LYS A O 1
ATOM 829 N N . HIS A 1 105 ? 8.314 -3.715 9.465 1.00 89.12 105 HIS A N 1
ATOM 830 C CA . HIS A 1 105 ? 8.723 -3.215 8.156 1.00 89.12 105 HIS A CA 1
ATOM 831 C C . HIS A 1 105 ? 8.296 -4.194 7.063 1.00 89.12 105 HIS A C 1
ATOM 833 O O . HIS A 1 105 ? 8.530 -5.394 7.176 1.00 89.12 105 HIS A O 1
ATOM 839 N N . VAL A 1 106 ? 7.721 -3.644 6.000 1.00 89.44 106 VAL A N 1
ATOM 840 C CA . VAL A 1 106 ? 7.441 -4.336 4.746 1.00 89.44 106 VAL A CA 1
ATOM 841 C C . VAL A 1 106 ? 8.241 -3.610 3.671 1.00 89.44 106 VAL A C 1
ATOM 843 O O . VAL A 1 106 ? 8.128 -2.386 3.573 1.00 89.44 106 VAL A O 1
ATOM 846 N N . SER A 1 107 ? 9.045 -4.346 2.900 1.00 90.12 107 SER A N 1
ATOM 847 C CA . SER A 1 107 ? 9.802 -3.767 1.784 1.00 90.12 107 SER A CA 1
ATOM 848 C C . SER A 1 107 ? 8.850 -3.218 0.731 1.00 90.12 107 SER A C 1
ATOM 850 O O . SER A 1 107 ? 7.861 -3.865 0.373 1.00 90.12 107 SER A O 1
ATOM 852 N N . TYR A 1 108 ? 9.177 -2.046 0.191 1.00 90.12 108 TYR A N 1
ATOM 853 C CA . TYR A 1 108 ? 8.376 -1.455 -0.874 1.00 90.12 108 TYR A CA 1
ATOM 854 C C . TYR A 1 108 ? 8.350 -2.323 -2.138 1.00 90.12 108 TYR A C 1
ATOM 856 O O . TYR A 1 108 ? 7.307 -2.501 -2.763 1.00 90.12 108 TYR A O 1
ATOM 864 N N . THR A 1 109 ? 9.480 -2.946 -2.473 1.00 90.06 109 THR A N 1
ATOM 865 C CA . THR A 1 109 ? 9.550 -3.866 -3.615 1.00 90.06 109 THR A CA 1
ATOM 866 C C . THR A 1 109 ? 8.636 -5.078 -3.429 1.00 90.06 109 THR A C 1
ATOM 868 O O . THR A 1 109 ? 8.024 -5.525 -4.393 1.00 90.06 109 THR A O 1
ATOM 871 N N . ASN A 1 110 ? 8.473 -5.567 -2.194 1.00 91.81 110 ASN A N 1
ATOM 872 C CA . ASN A 1 110 ? 7.540 -6.652 -1.887 1.00 91.81 110 ASN A CA 1
ATOM 873 C C . ASN A 1 110 ? 6.083 -6.226 -2.095 1.00 91.81 110 ASN A C 1
ATOM 875 O O . ASN A 1 110 ? 5.305 -6.976 -2.669 1.00 91.81 110 ASN A O 1
ATOM 879 N N . ILE A 1 111 ? 5.732 -5.002 -1.686 1.00 93.06 111 ILE A N 1
ATOM 880 C CA . ILE A 1 111 ? 4.396 -4.436 -1.920 1.00 93.06 111 ILE A CA 1
ATOM 881 C C . ILE A 1 111 ? 4.084 -4.421 -3.419 1.00 93.06 111 ILE A C 1
ATOM 883 O O . ILE A 1 111 ? 3.024 -4.889 -3.823 1.00 93.06 111 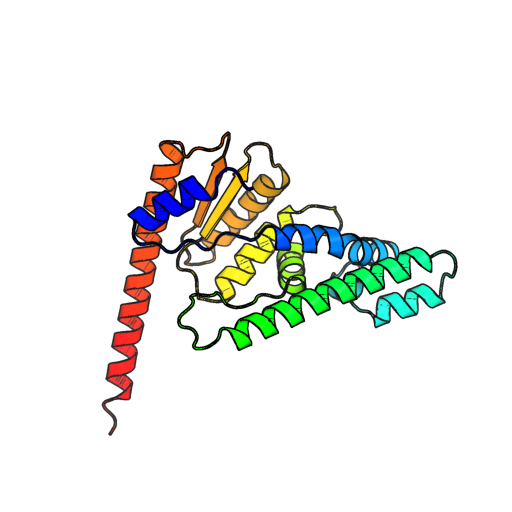ILE A O 1
ATOM 887 N N . LEU A 1 112 ? 5.011 -3.936 -4.250 1.00 92.25 112 LEU A N 1
ATOM 888 C CA . LEU A 1 112 ? 4.810 -3.930 -5.700 1.00 92.25 112 LEU A CA 1
ATOM 889 C C . LEU A 1 112 ? 4.663 -5.348 -6.265 1.00 92.25 112 LEU A C 1
ATOM 891 O O . LEU A 1 112 ? 3.747 -5.602 -7.042 1.00 92.25 112 LEU A O 1
ATOM 895 N N . LYS A 1 113 ? 5.517 -6.290 -5.842 1.00 91.88 113 LYS A N 1
ATOM 896 C CA . LYS A 1 113 ? 5.450 -7.697 -6.272 1.00 91.88 113 LYS A CA 1
ATOM 897 C C . LYS A 1 113 ? 4.106 -8.341 -5.946 1.00 91.88 113 LYS A C 1
ATOM 899 O O . LYS A 1 113 ? 3.494 -8.926 -6.834 1.00 91.88 113 LYS A O 1
ATOM 904 N N . GLU A 1 114 ? 3.631 -8.201 -4.711 1.00 93.25 114 GLU A N 1
ATOM 905 C CA . GLU A 1 114 ? 2.346 -8.770 -4.299 1.00 93.25 114 GLU A CA 1
ATOM 906 C C . GLU A 1 114 ? 1.169 -8.132 -5.044 1.00 93.25 114 GLU A C 1
ATOM 908 O O . GLU A 1 114 ? 0.241 -8.829 -5.450 1.00 93.25 114 GLU A O 1
ATOM 913 N N . GLY A 1 115 ? 1.228 -6.823 -5.301 1.00 92.69 115 GLY A N 1
ATOM 914 C CA . GLY A 1 115 ? 0.234 -6.119 -6.111 1.00 92.69 115 GLY A CA 1
ATOM 915 C C . GLY A 1 115 ? 0.214 -6.572 -7.573 1.00 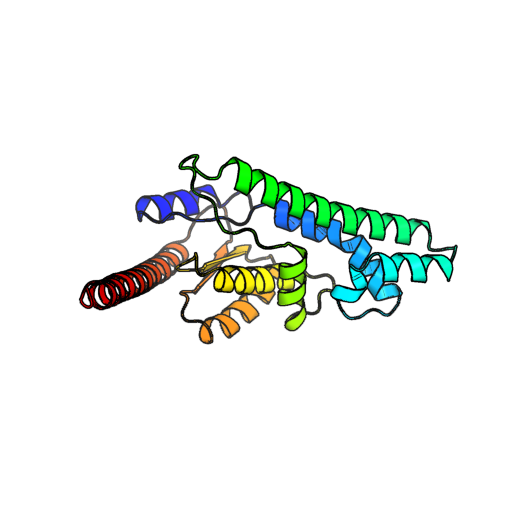92.69 115 GLY A C 1
ATOM 916 O O . GLY A 1 115 ? -0.859 -6.824 -8.129 1.00 92.69 115 GLY A O 1
ATOM 917 N N . HIS A 1 116 ? 1.398 -6.735 -8.173 1.00 92.81 116 HIS A N 1
ATOM 918 C CA . HIS A 1 116 ? 1.580 -7.104 -9.579 1.00 92.81 116 HIS A CA 1
ATOM 919 C C . HIS A 1 116 ? 0.918 -8.438 -9.945 1.00 92.81 116 HIS A C 1
ATOM 921 O O . HIS A 1 116 ? 0.458 -8.615 -11.072 1.00 92.81 116 HIS A O 1
ATOM 927 N N . ARG A 1 117 ? 0.802 -9.361 -8.980 1.00 91.94 117 ARG A N 1
ATOM 928 C CA . ARG A 1 117 ? 0.117 -10.656 -9.150 1.00 91.94 117 ARG A CA 1
ATOM 929 C C . ARG A 1 117 ? -1.362 -10.518 -9.528 1.00 91.94 117 ARG A C 1
ATOM 931 O O . ARG A 1 117 ? -1.922 -11.450 -10.098 1.00 91.94 117 ARG A O 1
ATOM 938 N N . PHE A 1 118 ? -1.989 -9.387 -9.201 1.00 92.12 118 PHE A N 1
ATOM 939 C CA . PHE A 1 118 ? -3.412 -9.129 -9.442 1.00 92.12 118 PHE A CA 1
ATOM 940 C C . PHE A 1 118 ? -3.644 -7.999 -10.442 1.00 92.12 118 PHE A C 1
ATOM 942 O O . PHE A 1 118 ? -4.576 -8.061 -11.242 1.00 92.12 118 PHE A O 1
ATOM 949 N N . ILE A 1 119 ? -2.805 -6.965 -10.395 1.00 91.38 119 ILE A N 1
ATOM 950 C CA . ILE A 1 119 ? -2.894 -5.796 -11.265 1.00 91.38 119 ILE A CA 1
ATOM 951 C C . ILE A 1 119 ? -1.510 -5.551 -11.843 1.00 91.38 119 ILE A C 1
ATOM 953 O O . ILE A 1 119 ? -0.594 -5.214 -11.103 1.00 91.38 119 ILE A O 1
ATOM 957 N N . ASN A 1 120 ? -1.363 -5.688 -13.160 1.00 89.38 120 ASN A N 1
ATOM 958 C CA . ASN A 1 120 ? -0.072 -5.515 -13.814 1.00 89.38 120 ASN A CA 1
ATOM 959 C C . ASN A 1 120 ? 0.477 -4.095 -13.591 1.00 89.38 120 ASN A C 1
ATOM 961 O O . ASN A 1 120 ? -0.030 -3.121 -14.144 1.00 89.38 120 ASN A O 1
ATOM 965 N N . ASP A 1 121 ? 1.555 -3.990 -12.822 1.00 86.56 121 ASP A N 1
ATOM 966 C CA . ASP A 1 121 ? 2.247 -2.727 -12.559 1.00 86.56 121 ASP A CA 1
ATOM 967 C C . ASP A 1 121 ? 2.664 -1.967 -13.826 1.00 86.56 121 ASP A C 1
ATOM 969 O O . ASP A 1 121 ? 2.693 -0.736 -13.808 1.00 86.56 121 ASP A O 1
ATOM 973 N N . ASN A 1 122 ? 2.926 -2.659 -14.937 1.00 85.06 122 ASN A N 1
ATOM 974 C CA . ASN A 1 122 ? 3.385 -2.051 -16.188 1.00 85.06 122 ASN A CA 1
ATOM 975 C C . ASN A 1 122 ? 2.315 -1.174 -16.866 1.00 85.06 122 ASN A C 1
ATOM 977 O O . ASN A 1 122 ? 2.663 -0.361 -17.716 1.00 85.06 122 ASN A O 1
ATOM 981 N N . VAL A 1 123 ? 1.034 -1.260 -16.470 1.00 81.19 123 VAL A N 1
ATOM 982 C CA . VAL A 1 123 ? -0.029 -0.367 -16.984 1.00 81.19 123 VAL A CA 1
ATOM 983 C C . VAL A 1 123 ? -0.114 0.984 -16.252 1.00 81.19 123 VAL A C 1
ATOM 985 O O . VAL A 1 123 ? -1.111 1.688 -16.376 1.00 81.19 123 VAL A O 1
ATOM 988 N N . PHE A 1 124 ? 0.926 1.343 -15.490 1.00 72.38 124 PHE A N 1
ATOM 989 C CA . PHE A 1 124 ? 1.062 2.598 -14.741 1.00 72.38 124 PHE A CA 1
ATOM 990 C C . PHE A 1 124 ? -0.154 2.908 -13.853 1.00 72.38 124 PHE A C 1
ATOM 992 O O . PHE A 1 124 ? -0.931 3.835 -14.085 1.00 72.38 124 PHE A O 1
ATOM 999 N N . THR A 1 125 ? -0.326 2.112 -12.799 1.00 83.56 125 THR A N 1
ATOM 1000 C CA . THR A 1 125 ? -1.407 2.296 -11.833 1.00 83.56 125 THR A CA 1
ATOM 1001 C C . THR A 1 125 ? -0.920 2.100 -10.402 1.00 83.56 125 THR A C 1
ATOM 1003 O O . THR A 1 125 ? -0.228 1.137 -10.094 1.00 83.56 125 THR A O 1
ATOM 1006 N N . GLU A 1 126 ? -1.326 3.000 -9.507 1.00 86.62 126 GLU A N 1
ATOM 1007 C CA . GLU A 1 126 ? -1.112 2.877 -8.057 1.00 86.62 126 GLU A CA 1
ATOM 1008 C C . GLU A 1 126 ? -2.091 1.879 -7.400 1.00 86.62 126 GLU A C 1
ATOM 1010 O O . GLU A 1 126 ? -1.977 1.580 -6.211 1.00 86.62 126 GLU A O 1
ATOM 1015 N N . ALA A 1 127 ? -3.051 1.336 -8.163 1.00 90.88 127 ALA A N 1
ATOM 1016 C CA . ALA A 1 127 ? -4.035 0.374 -7.666 1.00 90.88 127 ALA A CA 1
ATOM 1017 C C . ALA A 1 127 ? -3.376 -0.904 -7.123 1.00 90.88 127 ALA A C 1
ATOM 1019 O O . ALA A 1 127 ? -3.798 -1.442 -6.098 1.00 90.88 127 ALA A O 1
ATOM 1020 N N . SER A 1 128 ? -2.314 -1.369 -7.782 1.00 91.62 128 SER A N 1
ATOM 1021 C CA . SER A 1 128 ? -1.527 -2.526 -7.356 1.00 91.62 128 SER A CA 1
ATOM 1022 C C . SER A 1 128 ? -0.835 -2.293 -6.013 1.00 91.62 128 SER A C 1
ATOM 1024 O O . SER A 1 128 ? -0.803 -3.200 -5.185 1.00 91.62 128 SER A O 1
ATOM 1026 N N . VAL A 1 129 ? -0.362 -1.071 -5.742 1.00 91.00 129 VAL A N 1
ATOM 1027 C CA . VAL A 1 129 ? 0.264 -0.697 -4.465 1.00 91.00 129 VAL A CA 1
ATOM 1028 C C . VAL A 1 129 ? -0.721 -0.901 -3.317 1.00 91.00 129 VAL A C 1
ATOM 1030 O O . VAL A 1 129 ? -0.349 -1.456 -2.285 1.00 91.00 129 VAL A O 1
ATOM 1033 N N . ALA A 1 130 ? -1.986 -0.505 -3.492 1.00 90.25 130 ALA A N 1
ATOM 1034 C CA . ALA A 1 130 ? -3.021 -0.708 -2.479 1.00 90.25 130 ALA A CA 1
ATOM 1035 C C . ALA A 1 130 ? -3.262 -2.203 -2.201 1.00 90.25 130 ALA A C 1
ATOM 1037 O O . ALA A 1 130 ? -3.296 -2.616 -1.039 1.00 90.25 130 ALA A O 1
ATOM 1038 N N . VAL A 1 131 ? -3.370 -3.021 -3.256 1.00 92.62 131 VAL A N 1
ATOM 1039 C CA . VAL A 1 131 ? -3.567 -4.479 -3.149 1.00 92.62 131 VAL A CA 1
ATOM 1040 C C . VAL A 1 131 ? -2.369 -5.154 -2.480 1.00 92.62 131 VAL A C 1
ATOM 1042 O O . VAL A 1 131 ? -2.528 -5.876 -1.497 1.00 92.62 131 VAL A O 1
ATOM 1045 N N . GLY A 1 132 ? -1.158 -4.880 -2.957 1.00 93.31 132 GLY A N 1
ATOM 1046 C CA . GLY A 1 132 ? 0.063 -5.449 -2.399 1.00 93.31 132 GLY A CA 1
ATOM 1047 C C . GLY A 1 132 ? 0.299 -5.021 -0.955 1.00 93.31 132 GLY A C 1
ATOM 1048 O O . GLY A 1 132 ? 0.710 -5.826 -0.120 1.00 93.31 132 GLY A O 1
ATOM 1049 N N . LYS A 1 133 ? -0.050 -3.774 -0.611 1.00 91.12 133 LYS A N 1
ATOM 1050 C CA . LYS A 1 133 ? 0.028 -3.286 0.766 1.00 91.12 133 LYS A CA 1
ATOM 1051 C C . LYS A 1 133 ? -0.947 -4.013 1.671 1.00 91.12 133 LYS A C 1
ATOM 1053 O O . LYS A 1 133 ? -0.572 -4.347 2.795 1.00 91.12 133 LYS A O 1
ATOM 1058 N N . TYR A 1 134 ? -2.175 -4.230 1.210 1.00 91.81 134 TYR A N 1
ATOM 1059 C CA . TYR A 1 134 ? -3.174 -5.003 1.937 1.00 91.81 134 TYR A CA 1
ATOM 1060 C C . TYR A 1 134 ? -2.640 -6.406 2.245 1.00 91.81 134 TYR A C 1
ATOM 1062 O O . TYR A 1 134 ? -2.523 -6.757 3.418 1.00 91.81 134 TYR A O 1
ATOM 1070 N N . LEU A 1 135 ? -2.197 -7.139 1.220 1.00 93.12 135 LEU A N 1
ATOM 1071 C CA . LEU A 1 135 ? -1.657 -8.497 1.353 1.00 93.12 135 LEU A CA 1
ATOM 1072 C C . LEU A 1 135 ? -0.456 -8.551 2.299 1.00 93.12 135 LEU A C 1
ATOM 1074 O O . LEU A 1 135 ? -0.493 -9.246 3.313 1.00 93.12 135 LEU A O 1
ATOM 1078 N N . SER A 1 136 ? 0.560 -7.724 2.051 1.00 92.69 136 SER A N 1
ATOM 1079 C CA . SER A 1 136 ? 1.744 -7.685 2.910 1.00 92.69 136 SER A CA 1
ATOM 1080 C C . SER A 1 136 ? 1.418 -7.263 4.348 1.00 92.69 136 SER A C 1
ATOM 1082 O O . SER A 1 136 ? 2.097 -7.681 5.281 1.00 92.69 136 SER A O 1
ATOM 1084 N N . SER A 1 137 ? 0.395 -6.424 4.567 1.00 90.69 137 SER A N 1
ATOM 1085 C CA . SER A 1 137 ? -0.018 -6.022 5.921 1.00 90.69 137 SER A CA 1
ATOM 1086 C C . SER A 1 137 ? -0.701 -7.168 6.663 1.00 90.69 137 SER A C 1
ATOM 1088 O O . SER A 1 137 ? -0.436 -7.346 7.852 1.00 90.69 137 SER A O 1
ATOM 1090 N N . ILE A 1 138 ? -1.527 -7.962 5.979 1.00 90.38 138 ILE A N 1
ATOM 1091 C CA . ILE A 1 138 ? -2.148 -9.167 6.542 1.00 90.38 138 ILE A CA 1
ATOM 1092 C C . ILE A 1 138 ? -1.084 -10.166 6.990 1.00 90.38 138 ILE A C 1
ATOM 1094 O O . ILE A 1 138 ? -1.112 -10.620 8.133 1.00 90.38 138 ILE A O 1
ATOM 1098 N N . GLU A 1 139 ? -0.098 -10.429 6.134 1.00 89.69 139 GLU A N 1
ATOM 1099 C CA . GLU A 1 139 ? 0.990 -11.374 6.411 1.00 89.69 139 GLU A CA 1
ATOM 1100 C C . GLU A 1 139 ? 1.811 -11.005 7.653 1.00 89.69 139 GLU A C 1
ATOM 1102 O O . GLU A 1 139 ? 2.370 -11.878 8.317 1.00 89.69 139 GLU A O 1
ATOM 1107 N N . THR A 1 140 ? 1.859 -9.722 8.040 1.00 88.44 140 THR A N 1
ATOM 1108 C CA . THR A 1 140 ? 2.556 -9.327 9.275 1.00 88.44 140 THR A CA 1
ATOM 1109 C C . THR A 1 140 ? 1.939 -9.931 10.541 1.00 88.44 140 THR A C 1
ATOM 1111 O O . THR A 1 140 ? 2.646 -10.050 11.553 1.00 88.44 140 THR A O 1
ATOM 1114 N N . GLY A 1 141 ? 0.638 -10.249 10.503 1.00 88.31 141 GLY A N 1
ATOM 1115 C CA 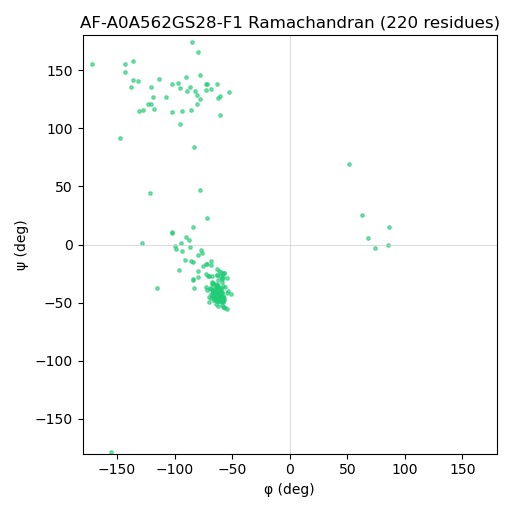. GLY A 1 141 ? -0.170 -10.705 11.636 1.00 88.31 141 GLY A CA 1
ATOM 1116 C C . GLY A 1 141 ? -0.410 -9.648 12.722 1.00 88.31 141 GLY A C 1
ATOM 1117 O O . GLY A 1 141 ? -0.954 -9.969 13.776 1.00 88.31 141 GLY A O 1
ATOM 1118 N N . VAL A 1 142 ? 0.016 -8.396 12.503 1.00 89.38 142 VAL A N 1
ATOM 1119 C CA . VAL A 1 142 ? -0.012 -7.331 13.524 1.00 89.38 142 VAL A CA 1
ATOM 1120 C C . VAL A 1 142 ? -1.370 -6.633 13.602 1.00 89.38 142 VAL A C 1
ATOM 1122 O O . VAL A 1 142 ? -1.738 -6.137 14.664 1.00 89.38 142 VAL A O 1
ATOM 1125 N N . PHE A 1 143 ? -2.106 -6.572 12.492 1.00 91.44 143 PHE A N 1
ATOM 1126 C CA . PHE A 1 143 ? -3.345 -5.804 12.394 1.00 91.44 143 PHE A CA 1
ATOM 1127 C C . PHE A 1 143 ? -4.572 -6.690 12.621 1.00 91.44 143 PHE A C 1
ATOM 1129 O O . PHE A 1 143 ? -4.645 -7.814 12.127 1.00 91.44 143 PHE A O 1
ATOM 1136 N N . ASP A 1 144 ? -5.548 -6.159 13.357 1.00 92.94 144 ASP A N 1
ATOM 1137 C CA . ASP A 1 144 ? -6.823 -6.834 13.639 1.00 92.94 144 ASP A CA 1
ATOM 1138 C C . ASP A 1 144 ? -7.961 -6.367 12.715 1.00 92.94 144 ASP A C 1
ATOM 1140 O O . ASP A 1 144 ? -9.068 -6.885 12.786 1.00 92.94 144 ASP A O 1
ATOM 1144 N N . GLY A 1 145 ? -7.700 -5.390 11.847 1.00 92.94 145 GLY A N 1
ATOM 1145 C CA . GLY A 1 145 ? -8.650 -4.872 10.871 1.00 92.94 145 GLY A CA 1
ATOM 1146 C C . GLY A 1 145 ? -7.969 -3.913 9.900 1.00 92.94 145 GLY A C 1
ATOM 1147 O O . GLY A 1 145 ? -6.933 -3.322 10.218 1.00 92.94 145 GLY A O 1
ATOM 1148 N N . LEU A 1 146 ? -8.543 -3.770 8.708 1.00 93.62 146 LEU A N 1
ATOM 1149 C CA . LEU A 1 146 ? -8.012 -2.940 7.630 1.00 93.62 146 LEU A CA 1
ATOM 1150 C C . LEU A 1 146 ? -9.111 -2.043 7.057 1.00 93.62 146 LEU A C 1
ATOM 1152 O O . LEU A 1 146 ? -10.255 -2.455 6.880 1.00 93.62 146 LEU A O 1
ATOM 1156 N N . VAL A 1 147 ? -8.752 -0.801 6.747 1.00 93.00 147 VAL A N 1
ATOM 1157 C CA . VAL A 1 147 ? -9.662 0.173 6.139 1.00 93.00 147 VAL A CA 1
ATOM 1158 C C . VAL A 1 147 ? -8.985 0.738 4.902 1.00 93.00 147 VAL A C 1
ATOM 1160 O O . VAL A 1 147 ? -7.942 1.384 5.019 1.00 93.00 147 VAL A O 1
ATOM 1163 N N . ASN A 1 148 ? -9.559 0.494 3.723 1.00 91.50 148 ASN A N 1
ATOM 1164 C CA . ASN A 1 148 ? -9.126 1.191 2.517 1.00 91.50 148 ASN A CA 1
ATOM 1165 C C . ASN A 1 148 ? -9.803 2.555 2.468 1.00 91.50 148 ASN A C 1
ATOM 1167 O O . ASN A 1 148 ? -11.012 2.656 2.657 1.00 91.50 148 ASN A O 1
ATOM 1171 N N . ILE A 1 149 ? -9.027 3.597 2.204 1.00 88.62 149 ILE A N 1
ATOM 1172 C CA . ILE A 1 149 ? -9.540 4.956 2.106 1.00 88.62 149 ILE A CA 1
ATOM 1173 C C . ILE A 1 149 ? -9.280 5.449 0.694 1.00 88.62 149 ILE A C 1
ATOM 1175 O O . ILE A 1 149 ? -8.127 5.616 0.296 1.00 88.62 149 ILE A O 1
ATOM 1179 N N . ALA A 1 150 ? -10.361 5.717 -0.025 1.00 87.50 150 ALA A N 1
ATOM 1180 C CA . ALA A 1 150 ? -10.344 6.265 -1.365 1.00 87.50 150 ALA A CA 1
ATOM 1181 C C . ALA A 1 150 ? -10.945 7.670 -1.347 1.00 87.50 150 ALA A C 1
ATOM 1183 O O . ALA A 1 150 ? -11.928 7.928 -0.655 1.00 87.50 150 ALA A O 1
ATOM 1184 N N . LEU A 1 151 ? -10.390 8.584 -2.141 1.00 86.06 151 LEU A N 1
ATOM 1185 C CA . LEU A 1 151 ? -11.191 9.716 -2.607 1.00 86.06 151 LEU A CA 1
ATOM 1186 C C . LEU A 1 151 ? -12.165 9.174 -3.652 1.00 86.06 151 LEU A C 1
ATOM 1188 O O . LEU A 1 151 ? -11.748 8.374 -4.487 1.00 86.06 151 LEU A O 1
ATOM 1192 N N . PHE A 1 152 ? -13.426 9.607 -3.633 1.00 82.69 152 PHE A N 1
ATOM 1193 C CA . PHE A 1 152 ? -14.452 9.066 -4.539 1.00 82.69 152 PHE A CA 1
ATOM 1194 C C . PHE A 1 152 ? -14.088 9.200 -6.034 1.00 82.69 152 PHE A C 1
ATOM 1196 O O . PHE A 1 152 ? -14.534 8.413 -6.859 1.00 82.69 152 PHE A O 1
ATOM 1203 N N . THR A 1 153 ? -13.230 10.166 -6.382 1.00 86.75 153 THR A N 1
ATOM 1204 C CA . THR A 1 153 ? -12.713 10.396 -7.742 1.00 86.75 153 THR A CA 1
ATOM 1205 C C . THR A 1 153 ? -11.376 9.708 -8.039 1.00 86.75 153 THR A C 1
ATOM 1207 O O . THR A 1 153 ? -10.889 9.767 -9.167 1.00 86.75 153 THR A O 1
ATOM 1210 N N . CYS A 1 154 ? -10.741 9.066 -7.056 1.00 88.19 154 CYS A N 1
ATOM 1211 C CA . CYS A 1 154 ? -9.451 8.400 -7.228 1.00 88.19 154 CYS A CA 1
ATOM 1212 C C . CYS A 1 154 ? -9.653 6.998 -7.814 1.00 88.19 154 CYS A C 1
ATOM 1214 O O . CYS A 1 154 ? -9.682 5.998 -7.094 1.00 88.19 154 CYS A O 1
ATOM 1216 N N .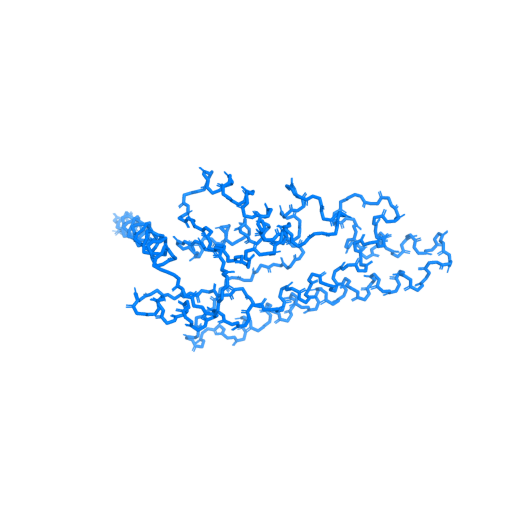 GLN A 1 155 ? -9.770 6.928 -9.143 1.00 89.00 155 GLN A N 1
ATOM 1217 C CA . GLN A 1 155 ? -10.019 5.678 -9.867 1.00 89.00 155 GLN A CA 1
ATOM 1218 C C . GLN A 1 155 ? -9.051 4.537 -9.503 1.00 89.00 155 GLN A C 1
ATOM 1220 O O . GLN A 1 155 ? -9.525 3.415 -9.316 1.00 89.00 155 GLN A O 1
ATOM 1225 N N . PRO A 1 156 ? -7.729 4.761 -9.350 1.00 88.25 156 PRO A N 1
ATOM 1226 C CA . PRO A 1 156 ? -6.833 3.680 -8.954 1.00 88.25 156 PRO A CA 1
ATOM 1227 C C . PRO A 1 156 ? -7.157 3.099 -7.573 1.00 88.25 156 PRO A C 1
ATOM 1229 O O . PRO A 1 156 ? -7.143 1.881 -7.405 1.00 88.25 156 PRO A O 1
ATOM 1232 N N . SER A 1 157 ? -7.511 3.942 -6.598 1.00 87.12 157 SER A N 1
ATOM 1233 C CA . SER A 1 157 ? -7.900 3.478 -5.263 1.00 87.12 157 SER A CA 1
ATOM 1234 C C . SER A 1 157 ? -9.211 2.688 -5.298 1.00 87.12 157 SER A C 1
ATOM 1236 O O . SER A 1 157 ? -9.297 1.632 -4.673 1.00 87.12 157 SER A O 1
ATOM 1238 N N . ILE A 1 158 ? -10.196 3.130 -6.090 1.00 89.62 158 ILE A N 1
ATOM 1239 C CA . ILE A 1 158 ? -11.464 2.407 -6.289 1.00 89.62 158 ILE A CA 1
ATOM 1240 C C . ILE A 1 158 ? -11.229 1.046 -6.962 1.00 89.62 158 ILE A C 1
ATOM 1242 O O . ILE A 1 158 ? -11.753 0.027 -6.509 1.00 89.62 158 ILE A O 1
ATOM 1246 N N . ASN A 1 159 ? -10.387 0.998 -7.998 1.00 90.81 159 ASN A N 1
ATOM 1247 C CA . ASN A 1 159 ? -10.030 -0.252 -8.668 1.00 90.81 159 ASN A CA 1
ATOM 1248 C C . ASN A 1 159 ? -9.322 -1.213 -7.703 1.00 90.81 159 ASN A C 1
ATOM 1250 O O . ASN A 1 159 ? -9.722 -2.369 -7.587 1.00 90.81 159 ASN A O 1
ATOM 1254 N N . GLY A 1 160 ? -8.318 -0.734 -6.961 1.00 91.06 160 GLY A N 1
ATOM 1255 C CA . GLY A 1 160 ? -7.624 -1.531 -5.947 1.00 91.06 160 GLY A CA 1
ATOM 1256 C C . GLY A 1 160 ? -8.572 -2.036 -4.854 1.00 91.06 160 GLY A C 1
ATOM 1257 O O . GLY A 1 160 ? -8.496 -3.197 -4.456 1.00 91.06 160 GLY A O 1
ATOM 1258 N N . GLN A 1 161 ? -9.531 -1.210 -4.427 1.00 91.69 161 GLN A N 1
ATOM 1259 C CA . GLN A 1 161 ? -10.552 -1.586 -3.447 1.00 91.69 161 GLN A CA 1
ATOM 1260 C C . GLN A 1 161 ? -11.415 -2.762 -3.909 1.00 91.69 161 GLN A C 1
ATOM 1262 O O . GLN A 1 161 ? -11.758 -3.611 -3.086 1.00 91.69 161 GLN A O 1
ATOM 1267 N N . ALA A 1 162 ? -11.758 -2.843 -5.198 1.00 89.88 162 ALA A N 1
ATOM 1268 C CA . ALA A 1 162 ? -12.528 -3.964 -5.734 1.00 89.88 162 ALA A CA 1
ATOM 1269 C C . ALA A 1 162 ? -11.771 -5.297 -5.581 1.00 89.88 162 ALA A C 1
ATOM 1271 O O . ALA A 1 162 ? -12.348 -6.282 -5.114 1.00 89.88 162 ALA A O 1
ATOM 1272 N N . PHE A 1 163 ? -10.467 -5.306 -5.880 1.00 91.94 163 PHE A N 1
ATOM 1273 C CA . PHE A 1 163 ? -9.604 -6.471 -5.662 1.00 91.94 163 PHE A CA 1
ATOM 1274 C C . PHE A 1 163 ? -9.449 -6.796 -4.178 1.00 91.94 163 PHE A C 1
ATOM 1276 O O . PHE A 1 163 ? -9.636 -7.945 -3.785 1.00 91.94 163 PHE A O 1
ATOM 1283 N N . ILE A 1 164 ? -9.165 -5.795 -3.338 1.00 92.75 164 ILE A N 1
ATOM 1284 C CA . ILE A 1 164 ? -9.021 -5.993 -1.890 1.00 92.75 164 ILE A CA 1
ATOM 1285 C C . ILE A 1 164 ? -10.301 -6.578 -1.297 1.00 92.75 164 ILE A C 1
ATOM 1287 O O . ILE A 1 164 ? -10.231 -7.496 -0.491 1.00 92.75 164 ILE A O 1
ATOM 1291 N N . ARG A 1 165 ? -11.478 -6.099 -1.713 1.00 90.12 165 ARG A N 1
ATOM 1292 C CA . ARG A 1 165 ? -12.755 -6.640 -1.243 1.00 90.12 165 ARG A CA 1
ATOM 1293 C C . ARG A 1 165 ? -12.903 -8.116 -1.605 1.00 90.12 165 ARG A C 1
ATOM 1295 O O . ARG A 1 165 ? -13.266 -8.904 -0.738 1.00 90.12 165 ARG A O 1
ATOM 1302 N N . ALA A 1 166 ? -12.581 -8.498 -2.841 1.00 89.19 166 ALA A N 1
ATOM 1303 C CA . ALA A 1 166 ? -12.609 -9.899 -3.257 1.00 89.19 166 ALA A CA 1
ATOM 1304 C C . ALA A 1 166 ? -11.623 -10.756 -2.443 1.00 89.19 166 ALA A C 1
ATOM 1306 O O . ALA A 1 166 ? -11.992 -11.821 -1.951 1.00 89.19 166 ALA A O 1
ATOM 1307 N N . LEU A 1 167 ? -10.400 -10.259 -2.240 1.00 89.44 167 LEU A N 1
ATOM 1308 C CA . LEU A 1 167 ? -9.364 -10.932 -1.454 1.00 89.44 167 LEU A CA 1
ATOM 1309 C C . LEU A 1 167 ? -9.719 -11.015 0.031 1.00 89.44 167 LEU A C 1
ATOM 1311 O O . LEU A 1 167 ? -9.420 -12.015 0.667 1.00 89.44 167 LEU A O 1
ATOM 1315 N N . SER A 1 168 ? -10.413 -10.019 0.582 1.00 88.06 168 SER A N 1
ATOM 1316 C CA . SER A 1 168 ? -10.780 -9.981 2.001 1.00 88.06 168 SER A CA 1
ATOM 1317 C C . SER A 1 168 ? -11.710 -11.106 2.424 1.00 88.06 168 SER A C 1
ATOM 1319 O O . SER A 1 168 ? -11.728 -11.468 3.589 1.00 88.06 168 SER A O 1
ATOM 1321 N N . HIS A 1 169 ? -12.432 -11.718 1.485 1.00 85.19 169 HIS A N 1
ATOM 1322 C CA . HIS A 1 169 ? -13.219 -12.915 1.772 1.00 85.19 169 HIS A CA 1
ATOM 1323 C C . HIS A 1 169 ? -12.360 -14.170 1.983 1.00 85.19 169 HIS A C 1
ATOM 1325 O O . HIS A 1 169 ? -12.862 -15.158 2.509 1.00 85.19 169 HIS A O 1
ATOM 1331 N N . GLN A 1 170 ? -11.093 -14.150 1.562 1.00 86.69 170 GLN A N 1
ATOM 1332 C CA . GLN A 1 170 ? -10.150 -15.261 1.719 1.00 86.69 170 GLN A CA 1
ATOM 1333 C C . GLN A 1 170 ? -9.345 -15.172 3.021 1.00 86.69 170 GLN A C 1
ATOM 1335 O O . GLN A 1 170 ? -8.695 -16.144 3.399 1.00 86.69 170 GLN A O 1
ATOM 1340 N N . TYR A 1 171 ? -9.374 -14.022 3.697 1.00 83.50 171 TYR A N 1
ATOM 1341 C CA . TYR A 1 171 ? -8.619 -13.771 4.919 1.00 83.50 171 TYR A CA 1
ATOM 1342 C C . TYR A 1 171 ? -9.567 -13.419 6.064 1.00 83.50 171 TYR A C 1
ATOM 1344 O O . TYR A 1 171 ? -10.434 -12.565 5.916 1.00 83.50 171 TYR A O 1
ATOM 1352 N N . ASP A 1 172 ? -9.346 -13.993 7.246 1.00 84.12 172 ASP A N 1
ATOM 1353 C CA . ASP A 1 172 ? -10.137 -13.703 8.452 1.00 84.12 172 ASP A CA 1
ATOM 1354 C C . ASP A 1 172 ? -9.737 -12.367 9.112 1.00 84.12 172 ASP A C 1
ATOM 1356 O O . ASP A 1 172 ? -9.509 -12.281 10.320 1.00 84.12 172 ASP A O 1
ATOM 1360 N N . ILE A 1 173 ? -9.609 -11.301 8.315 1.00 89.75 173 ILE A N 1
ATOM 1361 C CA . ILE A 1 173 ? -9.335 -9.945 8.799 1.00 89.75 173 ILE A CA 1
ATOM 1362 C C . ILE A 1 173 ? -10.466 -9.004 8.362 1.00 89.75 173 ILE A C 1
ATOM 1364 O O . ILE A 1 173 ? -10.679 -8.812 7.163 1.00 89.75 173 ILE A O 1
ATOM 1368 N N . PRO A 1 174 ? -11.158 -8.359 9.321 1.00 93.19 174 PRO A N 1
ATOM 1369 C CA . PRO A 1 174 ? -12.195 -7.370 9.052 1.00 93.19 174 PRO A CA 1
ATOM 1370 C C . PRO A 1 174 ? -11.725 -6.265 8.110 1.00 93.19 174 PRO A C 1
ATOM 1372 O O . PRO A 1 174 ? -10.674 -5.651 8.321 1.00 93.19 174 PRO A O 1
ATOM 1375 N N . PHE A 1 175 ? -12.536 -5.979 7.094 1.00 93.94 175 PHE A N 1
ATOM 1376 C CA . PHE A 1 175 ? -12.220 -5.006 6.058 1.00 93.94 175 PHE A CA 1
ATOM 1377 C C . PHE A 1 175 ? -13.416 -4.104 5.731 1.00 93.94 175 PHE A C 1
ATOM 1379 O O . PHE A 1 175 ? -14.551 -4.568 5.636 1.00 93.94 175 PHE A O 1
ATOM 1386 N N . THR A 1 176 ? -13.155 -2.815 5.492 1.00 94.06 176 THR A N 1
ATOM 1387 C CA . THR A 1 176 ? -14.097 -1.927 4.795 1.00 94.06 176 THR A CA 1
ATOM 1388 C C . THR A 1 176 ? -13.364 -0.950 3.885 1.00 94.06 176 THR A C 1
ATOM 1390 O O . THR A 1 176 ? -12.259 -0.502 4.189 1.00 94.06 176 THR A O 1
ATOM 1393 N N . GLY A 1 177 ? -14.011 -0.577 2.784 1.00 92.31 177 GLY A N 1
ATOM 1394 C CA . GLY A 1 177 ? -13.654 0.605 2.007 1.00 92.31 177 GLY A CA 1
ATOM 1395 C C . GLY A 1 177 ? -14.412 1.830 2.511 1.00 92.31 177 GLY A C 1
ATOM 1396 O O . GLY A 1 177 ? -15.569 1.707 2.921 1.00 92.31 177 GLY A O 1
ATOM 1397 N N . LEU A 1 178 ? -13.766 2.992 2.492 1.00 92.06 178 LEU A N 1
ATOM 1398 C CA . LEU A 1 178 ? -14.370 4.298 2.732 1.00 92.06 178 LEU A CA 1
ATOM 1399 C C . LEU A 1 178 ? -14.098 5.192 1.528 1.00 92.06 178 LEU A C 1
ATOM 1401 O O .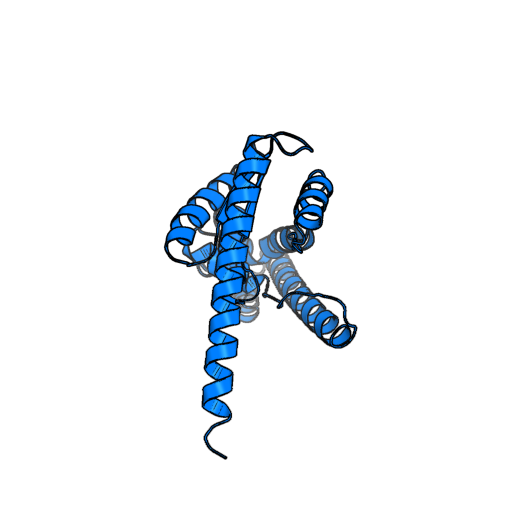 LEU A 1 178 ? -12.942 5.462 1.202 1.00 92.06 178 LEU A O 1
ATOM 1405 N N . GLU A 1 179 ? -15.168 5.668 0.906 1.00 90.88 179 GLU A N 1
ATOM 1406 C CA . GLU A 1 179 ? -15.118 6.567 -0.242 1.00 90.88 179 GLU A CA 1
ATOM 1407 C C . GLU A 1 179 ? -15.429 7.978 0.233 1.00 90.88 179 GLU A C 1
ATOM 1409 O O . GLU A 1 179 ? -16.512 8.272 0.732 1.00 90.88 179 GLU A O 1
ATOM 1414 N N . LEU A 1 180 ? -14.435 8.850 0.149 1.00 87.31 180 LEU A N 1
ATOM 1415 C CA . LEU A 1 180 ? -14.467 10.145 0.799 1.00 87.31 180 LEU A CA 1
ATOM 1416 C C . LEU A 1 180 ? -14.657 11.249 -0.237 1.00 87.31 180 LEU A C 1
ATOM 1418 O O . LEU A 1 180 ? -13.897 11.350 -1.201 1.00 87.31 180 LEU A O 1
ATOM 1422 N N . GLU A 1 181 ? -15.660 12.091 0.000 1.00 84.06 181 GLU A N 1
ATOM 1423 C CA . GLU A 1 181 ? -15.973 13.269 -0.819 1.00 84.06 181 GLU A CA 1
ATOM 1424 C C . GLU A 1 181 ? -15.365 14.560 -0.256 1.00 84.06 181 GLU A C 1
ATOM 1426 O O . GLU A 1 181 ? -15.134 15.514 -0.995 1.00 84.06 181 GLU A O 1
ATOM 1431 N N . GLY A 1 182 ? -15.051 14.590 1.042 1.00 84.62 182 GLY A N 1
ATOM 1432 C CA . GLY A 1 182 ? -14.551 15.780 1.727 1.00 84.62 182 GLY A CA 1
ATOM 1433 C C . GLY A 1 182 ? -13.727 15.469 2.982 1.00 84.62 182 GLY A C 1
ATOM 1434 O O . GLY A 1 182 ? -13.522 14.303 3.324 1.00 84.62 182 GLY A O 1
ATOM 1435 N N . PRO A 1 183 ? -13.244 16.507 3.691 1.00 86.69 183 PRO A N 1
ATOM 1436 C CA . PRO A 1 183 ? -12.437 16.397 4.913 1.00 86.69 183 PRO A CA 1
ATOM 1437 C C . PRO A 1 183 ? -13.212 15.936 6.165 1.00 86.69 183 PRO A C 1
ATOM 1439 O O . PRO A 1 183 ? -12.796 16.217 7.285 1.00 86.69 183 PRO A O 1
ATOM 1442 N N . TRP A 1 184 ? -14.342 15.246 6.013 1.00 87.81 184 TRP A N 1
ATOM 1443 C CA . TRP A 1 184 ? -15.181 14.787 7.124 1.00 87.81 184 TRP A CA 1
ATOM 1444 C C . TRP A 1 184 ? -15.647 13.343 6.921 1.00 87.81 184 TRP A C 1
ATOM 1446 O O . TRP A 1 184 ? -15.695 12.821 5.806 1.00 87.81 184 TRP A O 1
ATOM 1456 N N . LEU A 1 185 ? -16.014 12.686 8.022 1.00 90.38 185 LEU A N 1
ATOM 1457 C CA . LEU A 1 185 ? -16.666 11.379 7.994 1.00 90.38 185 LEU A CA 1
ATOM 1458 C C . LEU A 1 185 ? -18.183 11.579 7.910 1.00 90.38 185 LEU A C 1
ATOM 1460 O O . LEU A 1 185 ? -18.757 12.374 8.648 1.00 90.38 185 LEU A O 1
ATOM 1464 N N . SER A 1 186 ? -18.839 10.869 6.993 1.00 92.06 186 SER A N 1
ATOM 1465 C CA . SER A 1 186 ? -20.298 10.837 6.913 1.00 92.06 186 SER A CA 1
ATOM 1466 C C . SER A 1 186 ? -20.860 9.869 7.959 1.00 92.06 186 SER A C 1
ATOM 1468 O O . SER A 1 186 ? -20.144 9.008 8.479 1.00 92.06 186 SER A O 1
ATOM 1470 N N . ALA A 1 187 ? -22.166 9.936 8.222 1.00 93.94 187 ALA A N 1
ATOM 1471 C CA . ALA A 1 187 ? -22.839 8.962 9.085 1.00 93.94 187 ALA A CA 1
ATOM 1472 C C . ALA A 1 187 ? -22.637 7.510 8.598 1.00 93.94 187 ALA A C 1
ATOM 1474 O O . ALA A 1 187 ? -22.439 6.600 9.403 1.00 93.94 187 ALA A O 1
ATOM 1475 N N . ASN A 1 188 ? -22.610 7.289 7.277 1.00 94.00 188 ASN A N 1
ATOM 1476 C CA . ASN A 1 188 ? -22.323 5.968 6.722 1.00 94.00 188 ASN A CA 1
ATOM 1477 C C . ASN A 1 188 ? -20.870 5.536 6.986 1.00 94.00 188 ASN A C 1
ATOM 1479 O O . ASN A 1 188 ? -20.645 4.375 7.323 1.00 94.00 188 ASN A O 1
ATOM 1483 N N . HIS A 1 189 ? -19.895 6.451 6.908 1.00 94.69 189 HIS A N 1
ATOM 1484 C CA . HIS A 1 189 ? -18.502 6.143 7.260 1.00 94.69 189 HIS A CA 1
ATOM 1485 C C . HIS A 1 189 ? -18.366 5.731 8.725 1.00 94.69 189 HIS A C 1
ATOM 1487 O O . HIS A 1 189 ? -17.697 4.740 9.008 1.00 94.69 189 HIS A O 1
ATOM 1493 N N . HIS A 1 190 ? -19.047 6.424 9.641 1.00 95.00 190 HIS A N 1
ATOM 1494 C CA . HIS A 1 190 ? -19.071 6.037 11.053 1.00 95.00 190 HIS A CA 1
ATOM 1495 C C . HIS A 1 190 ? -19.626 4.626 11.252 1.00 95.00 190 HIS A C 1
ATOM 1497 O O . HIS A 1 190 ? -18.983 3.814 11.910 1.00 95.00 190 HIS A O 1
ATOM 1503 N N . ARG A 1 191 ? -20.756 4.295 10.619 1.00 96.62 191 ARG A N 1
ATOM 1504 C CA . ARG A 1 191 ? -21.358 2.955 10.702 1.00 96.62 191 ARG A CA 1
ATOM 1505 C C . ARG A 1 191 ? -20.435 1.856 10.155 1.00 96.62 191 ARG A C 1
ATOM 1507 O O . ARG A 1 191 ? -20.365 0.764 10.713 1.00 96.62 191 ARG A O 1
ATOM 1514 N N . LEU A 1 192 ? -19.739 2.112 9.045 1.00 96.06 192 LEU A N 1
ATOM 1515 C CA . LEU A 1 192 ? -18.782 1.157 8.469 1.00 96.06 192 LEU A CA 1
ATOM 1516 C C . LEU A 1 192 ? -17.569 0.950 9.382 1.00 96.06 192 LEU A C 1
ATOM 1518 O O . LEU A 1 192 ? -17.163 -0.188 9.616 1.00 96.06 192 LEU A O 1
ATOM 1522 N N . LEU A 1 193 ? -17.026 2.038 9.932 1.00 95.88 193 LEU A N 1
ATOM 1523 C CA . LEU A 1 193 ? -15.919 1.984 10.882 1.00 95.88 193 LEU A CA 1
ATOM 1524 C C . LEU A 1 193 ? -16.307 1.251 12.168 1.00 95.88 193 LEU A C 1
ATOM 1526 O O . LEU A 1 193 ? -15.546 0.408 12.629 1.00 95.88 193 LEU A O 1
ATOM 1530 N N . GLU A 1 194 ? -17.491 1.520 12.715 1.00 96.62 194 GLU A N 1
ATOM 1531 C CA . GLU A 1 194 ? -18.012 0.841 13.903 1.00 96.62 194 GLU A CA 1
ATOM 1532 C C . GLU A 1 194 ? -18.083 -0.676 13.696 1.00 96.62 194 GLU A C 1
ATOM 1534 O O . GLU A 1 194 ? -17.584 -1.439 14.524 1.00 96.62 194 GLU A O 1
ATOM 1539 N N . ASN A 1 195 ? -18.611 -1.116 12.549 1.00 95.88 195 ASN A N 1
ATOM 1540 C CA . ASN A 1 195 ? -18.676 -2.535 12.201 1.00 95.88 195 ASN A CA 1
ATOM 1541 C C . ASN A 1 195 ? -17.288 -3.185 12.138 1.00 95.88 195 ASN A C 1
ATOM 1543 O O . ASN A 1 195 ? -17.088 -4.257 12.712 1.00 95.88 195 ASN A O 1
ATOM 1547 N N . VAL A 1 196 ? -16.321 -2.546 11.471 1.00 95.69 196 VAL A N 1
ATOM 1548 C CA . VAL A 1 196 ? -14.950 -3.078 11.382 1.00 95.69 196 VAL A CA 1
ATOM 1549 C C . VAL A 1 196 ? -14.282 -3.111 12.751 1.00 95.69 196 VAL A C 1
ATOM 1551 O O . VAL A 1 196 ? -13.659 -4.112 13.092 1.00 95.69 196 VAL A O 1
ATOM 1554 N N . ILE A 1 197 ? -14.442 -2.066 13.565 1.00 95.88 197 ILE A N 1
ATOM 1555 C CA . ILE A 1 197 ? -13.885 -2.008 14.923 1.00 95.88 197 ILE A CA 1
ATOM 1556 C C . ILE A 1 197 ? -14.473 -3.116 15.799 1.00 95.88 197 ILE A C 1
ATOM 1558 O O . ILE A 1 197 ? -13.729 -3.786 16.516 1.00 95.88 197 ILE A O 1
ATOM 1562 N N . PHE A 1 198 ? -15.787 -3.335 15.740 1.00 96.06 198 PHE A N 1
ATOM 1563 C CA . PHE A 1 198 ? -16.441 -4.398 16.497 1.00 96.06 198 PHE A CA 1
ATOM 1564 C C . PHE A 1 198 ? -15.891 -5.779 16.117 1.00 96.06 198 PHE A C 1
ATOM 1566 O O . PHE A 1 198 ? -15.499 -6.555 16.991 1.00 96.06 198 PHE A O 1
ATOM 1573 N N . GLN A 1 199 ? -15.787 -6.066 14.817 1.00 94.75 199 GLN A N 1
ATOM 1574 C CA . GLN A 1 199 ? -15.234 -7.331 14.333 1.00 94.75 199 GLN A CA 1
ATOM 1575 C C . GLN A 1 199 ? -13.750 -7.490 14.700 1.00 94.75 199 GLN A C 1
ATOM 1577 O O . GLN A 1 199 ? -13.344 -8.564 15.141 1.00 94.75 199 GLN A O 1
ATOM 1582 N N . ALA A 1 200 ? -12.955 -6.422 14.594 1.00 94.75 200 ALA A N 1
ATOM 1583 C CA . ALA A 1 200 ? -11.539 -6.427 14.955 1.00 94.75 200 ALA A CA 1
ATOM 1584 C C . ALA A 1 200 ? -11.333 -6.716 16.449 1.00 94.75 200 ALA A C 1
ATOM 1586 O O . ALA A 1 200 ? -10.463 -7.502 16.823 1.00 94.75 200 ALA A O 1
ATOM 1587 N N . ARG A 1 201 ? -12.173 -6.137 17.320 1.00 94.81 201 ARG A N 1
ATOM 1588 C CA . ARG A 1 201 ? -12.162 -6.435 18.761 1.00 94.81 201 ARG A CA 1
ATOM 1589 C C . ARG A 1 201 ? -12.488 -7.900 19.038 1.00 94.81 201 ARG A C 1
ATOM 1591 O O . ARG A 1 201 ? -11.807 -8.507 19.861 1.00 94.81 201 ARG A O 1
ATOM 1598 N N . ARG A 1 202 ? -13.479 -8.473 18.347 1.00 93.56 202 ARG A N 1
ATOM 1599 C CA . ARG A 1 202 ? -13.824 -9.896 18.488 1.00 93.56 202 ARG A CA 1
ATOM 1600 C C . ARG A 1 202 ? -12.650 -10.792 18.088 1.00 93.56 202 ARG A C 1
ATOM 1602 O O . ARG A 1 202 ? -12.240 -11.640 18.873 1.00 93.56 202 ARG A O 1
ATOM 1609 N N . LEU A 1 203 ? -12.043 -10.527 16.931 1.00 91.88 203 LEU A N 1
ATOM 1610 C CA . LEU A 1 203 ? -10.864 -11.257 16.459 1.00 91.88 203 LEU A CA 1
ATOM 1611 C C . LEU A 1 203 ? -9.694 -11.157 17.455 1.00 91.88 203 LEU A C 1
ATOM 1613 O O . LEU A 1 203 ? -9.009 -12.139 17.736 1.00 91.88 203 LEU A O 1
ATOM 1617 N N . ARG A 1 204 ? -9.471 -9.972 18.033 1.00 91.94 204 ARG A N 1
ATOM 1618 C CA . ARG A 1 204 ? -8.439 -9.759 19.054 1.00 91.94 204 ARG A CA 1
ATOM 1619 C C . ARG A 1 204 ? -8.714 -10.544 20.336 1.00 91.94 204 ARG A C 1
ATOM 1621 O O . ARG A 1 204 ? -7.781 -11.103 20.908 1.00 91.94 204 ARG A O 1
ATOM 1628 N N . GLN A 1 205 ? -9.967 -10.590 20.787 1.00 92.25 205 GLN A N 1
ATOM 1629 C CA . GLN A 1 205 ? -10.371 -11.385 21.949 1.00 92.25 205 GLN A CA 1
ATOM 1630 C C . GLN A 1 205 ? -10.107 -12.869 21.713 1.00 92.25 205 GLN A C 1
ATOM 1632 O O . GLN A 1 205 ? -9.461 -13.493 22.548 1.00 92.25 205 GLN A O 1
ATOM 1637 N N . GLU A 1 206 ? -10.512 -13.396 20.556 1.00 89.75 206 GLU A N 1
ATOM 1638 C CA . GLU A 1 206 ? -10.232 -14.777 20.161 1.00 89.75 206 GLU A CA 1
ATOM 1639 C C . GLU A 1 206 ? -8.722 -15.056 20.233 1.00 89.75 206 GLU A C 1
ATOM 1641 O O . GLU A 1 206 ? -8.300 -15.928 20.993 1.00 89.75 206 GLU A O 1
ATOM 1646 N N . LYS A 1 207 ? -7.884 -14.258 19.550 1.00 87.12 207 LYS A N 1
ATOM 1647 C CA . LYS A 1 207 ? -6.410 -14.390 19.579 1.00 87.12 207 LYS A CA 1
ATOM 1648 C C . LYS A 1 207 ? -5.828 -14.384 21.002 1.00 87.12 207 LYS A C 1
ATOM 1650 O O . LYS A 1 207 ? -4.916 -15.159 21.304 1.00 87.12 207 LYS A O 1
ATOM 1655 N N . ASN A 1 208 ? -6.352 -13.534 21.885 1.00 87.06 208 ASN A N 1
ATOM 1656 C CA . ASN A 1 208 ? -5.905 -13.470 23.275 1.00 87.06 208 ASN A CA 1
ATOM 1657 C C . ASN A 1 208 ? -6.296 -14.738 24.049 1.00 87.06 208 ASN A C 1
ATOM 1659 O O . ASN A 1 208 ? -5.463 -15.282 24.771 1.00 87.06 208 ASN A O 1
ATOM 1663 N N . THR A 1 209 ? -7.516 -15.251 23.85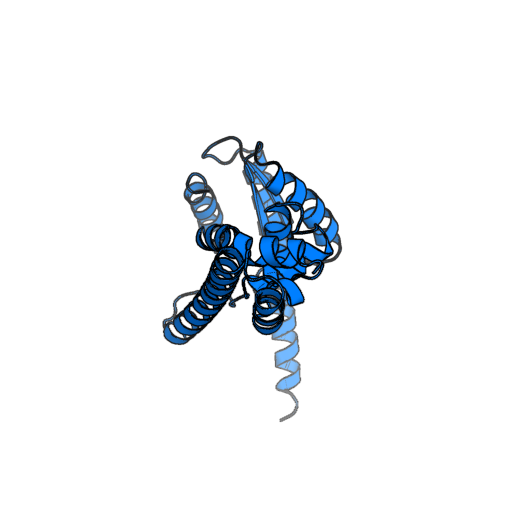8 1.00 82.94 209 THR A N 1
ATOM 1664 C CA . THR A 1 209 ? -7.973 -16.500 24.484 1.00 82.94 209 THR A CA 1
ATOM 1665 C C . THR A 1 209 ? -7.124 -17.692 24.047 1.00 82.94 209 THR A C 1
ATOM 1667 O O . THR A 1 209 ? -6.695 -18.464 24.904 1.00 82.94 209 THR A O 1
ATOM 1670 N N . TRP A 1 210 ? -6.805 -17.808 22.751 1.00 67.31 210 TRP A N 1
ATOM 1671 C CA . TRP A 1 210 ? -5.925 -18.864 22.234 1.00 67.31 210 TRP A CA 1
ATOM 1672 C C . TRP A 1 210 ? -4.545 -18.837 22.900 1.00 67.31 210 TRP A C 1
ATOM 1674 O O . TRP A 1 210 ? -4.066 -19.879 23.345 1.00 67.31 210 TRP A O 1
ATOM 1684 N N . THR A 1 211 ? -3.948 -17.650 23.040 1.00 66.12 211 THR A N 1
ATOM 1685 C CA . THR A 1 211 ? -2.647 -17.469 23.708 1.00 66.12 211 THR A CA 1
ATOM 1686 C C . THR A 1 211 ? -2.697 -17.936 25.167 1.00 66.12 211 THR A C 1
ATOM 1688 O O . THR A 1 211 ? -1.881 -18.756 25.579 1.00 66.12 211 THR A O 1
ATOM 1691 N N . THR A 1 212 ? -3.717 -17.526 25.930 1.00 63.06 212 THR A N 1
ATOM 1692 C CA . THR A 1 212 ? -3.901 -17.982 27.321 1.00 63.06 212 THR A CA 1
ATOM 1693 C C . THR A 1 212 ? -4.120 -19.496 27.406 1.00 63.06 212 THR A C 1
ATOM 1695 O O . THR A 1 212 ? -3.622 -20.145 28.324 1.00 63.06 212 THR A O 1
ATOM 1698 N N . THR A 1 213 ? -4.825 -20.089 26.433 1.00 60.88 213 THR A N 1
ATOM 1699 C CA . THR A 1 213 ? -5.024 -21.545 26.372 1.00 60.88 213 THR A CA 1
ATOM 1700 C C . THR A 1 213 ? -3.798 -22.345 25.895 1.00 60.88 213 THR A C 1
ATOM 1702 O O . THR A 1 213 ? -3.736 -23.553 26.103 1.00 60.88 213 THR A O 1
ATOM 1705 N N . ALA A 1 214 ? -2.819 -21.722 25.243 1.00 58.28 214 ALA A N 1
ATOM 1706 C CA . ALA A 1 214 ? -1.576 -22.389 24.855 1.00 58.28 214 ALA A CA 1
ATOM 1707 C C . ALA A 1 214 ? -0.567 -22.403 26.017 1.00 58.28 214 ALA A C 1
ATOM 1709 O O . ALA A 1 214 ? 0.087 -23.420 26.249 1.00 58.28 214 ALA A O 1
ATOM 1710 N N . ASP A 1 215 ? -0.518 -21.322 26.802 1.00 51.31 215 ASP A N 1
ATOM 1711 C CA . ASP A 1 215 ? 0.420 -21.164 27.922 1.00 51.31 215 ASP A CA 1
ATOM 1712 C C . ASP A 1 215 ? 0.115 -22.055 29.145 1.00 51.31 215 ASP A C 1
ATOM 1714 O O . ASP A 1 215 ? 1.035 -22.446 29.866 1.00 51.31 215 ASP A O 1
ATOM 1718 N N . TRP A 1 216 ? -1.140 -22.463 29.392 1.00 48.59 216 TRP A N 1
ATOM 1719 C CA . TRP A 1 216 ? -1.413 -23.425 30.485 1.00 48.59 216 TRP A CA 1
ATOM 1720 C C . TRP A 1 216 ? -0.959 -24.853 30.157 1.00 48.59 216 TRP A C 1
ATOM 1722 O O . TRP A 1 216 ? -0.672 -25.628 31.068 1.00 48.59 216 TRP A O 1
ATOM 1732 N N . ARG A 1 217 ? -0.877 -25.215 28.867 1.00 45.81 217 ARG A N 1
ATOM 1733 C CA . ARG A 1 217 ? -0.417 -26.545 28.430 1.00 45.81 217 ARG A CA 1
ATOM 1734 C C . ARG A 1 217 ? 1.104 -26.679 28.439 1.00 45.81 217 ARG A C 1
ATOM 1736 O O . ARG A 1 217 ? 1.598 -27.796 28.520 1.00 45.81 217 ARG A O 1
ATOM 1743 N N . SER A 1 218 ? 1.847 -25.574 28.369 1.00 51.12 218 SER A N 1
ATOM 1744 C CA . SER A 1 218 ? 3.315 -25.568 28.455 1.00 51.12 218 SER A CA 1
ATOM 1745 C C . SER A 1 218 ? 3.840 -25.525 29.896 1.00 51.12 218 SER A C 1
ATOM 1747 O O . SER A 1 218 ? 5.012 -25.808 30.129 1.00 51.12 218 SER A O 1
ATOM 1749 N N . THR A 1 219 ? 2.984 -25.217 30.874 1.00 49.69 219 THR A N 1
ATOM 1750 C CA . THR A 1 219 ? 3.343 -25.104 32.299 1.00 49.69 219 THR A CA 1
ATOM 1751 C C . THR A 1 219 ? 2.988 -26.336 33.139 1.00 49.69 219 THR A C 1
ATOM 1753 O O . THR A 1 219 ? 3.305 -26.370 34.323 1.00 49.69 219 THR A O 1
ATOM 1756 N N . THR A 1 220 ? 2.381 -27.375 32.552 1.00 48.22 220 THR A N 1
ATOM 1757 C CA . THR A 1 220 ? 1.963 -28.604 33.263 1.00 48.22 220 THR A CA 1
ATOM 1758 C C . THR A 1 220 ? 2.882 -29.820 33.062 1.00 48.22 220 THR A C 1
ATOM 1760 O O . THR A 1 220 ? 2.536 -30.918 33.487 1.00 48.22 220 THR A O 1
ATOM 1763 N N . THR A 1 221 ? 4.068 -29.649 32.465 1.00 46.78 221 THR A N 1
ATOM 1764 C CA . THR A 1 221 ? 5.081 -30.719 32.310 1.00 46.78 221 THR A CA 1
ATOM 1765 C C . THR A 1 221 ? 6.422 -30.377 32.969 1.00 46.78 221 THR A C 1
ATOM 1767 O O . THR A 1 221 ? 7.475 -30.566 32.359 1.00 46.78 221 THR A O 1
ATOM 1770 N N . GLY A 1 222 ? 6.381 -29.846 34.194 1.00 38.88 222 GLY A N 1
ATOM 1771 C CA . GLY A 1 222 ? 7.544 -29.667 35.070 1.00 38.88 222 GLY A CA 1
ATOM 1772 C C . GLY A 1 222 ? 7.396 -30.486 36.339 1.00 38.88 222 GLY A C 1
ATOM 1773 O O . GLY A 1 222 ? 6.306 -30.390 36.944 1.00 38.88 222 GLY A O 1
#

Mean predicted aligned error: 6.91 Å

Radius of gyration: 20.55 Å; Cα contacts (8 Å, |Δi|>4): 227; chains: 1; bounding box: 49×47×62 Å

Sequence (222 aa):
MAFIREPLITYCSQQGIIPKIVGFHEFILYLFSDCARSYGFKKGYDSLEQQFNLGSIISSSFNSPQDAQEANLAISSCFTLQLADFMNQRFRKAIQGSGIVYDKHVSYTNILKEGHRFINDNVFTEASVAVGKYLSSIETGVFDGLVNIALFTCQPSINGQAFIRALSHQYDIPFTGLELEGPWLSANHHRLLENVIFQARRLRQEKNTWTTTADWRSTTTG

Secondary structure (DSSP, 8-state):
--TTHHHHHHHHHHTT----PPPHHHHHHHHHHHHHHHHHHHTT--SHHHHT-HHHHHHHHHT-GGGHHHHHHHHHHHHHHHHHHHHHHHHHHHTTTSS--------HHHHHHHHHTTS-GGGT-THHHHHHHHHHHHHT---S-EEEEEETT-HHHHHHHHHHHHHHTTSSS-EEEEEESSSS--HHHHHHHHHHHHHHHHHHHHHHHHHHHHHHHHSS--

Foldseek 3Di:
DPLAVVQVCVLCVVVVHHDDDDDCVLVVLLVLQCLLLVQQVVVVDQALVLSLDLVNLVVVCVVDVVCVVSSVSSPVSSVVQVVVQVVVVVVVVVCVPVPDDDADDDRSSQLLNQLCVPPNCSVPACLSSLLSCLVSRVVSVPALADEQEAALPRVSSVNSVVVSVVCVVVDLHHYDYDHDPGSHADPVNSVSVVVNSVSSVVSVVVVVVVVVVVVVVVPPPD